Protein 3PL5 (pdb70)

Organism: Streptococcus mutans serotype c (strain ATCC 700610 / UA159) (NCBI:txid210007)

CATH classification: 3.40.50.10440 (+2 more: 2.20.28.50, 3.30.1180.10)

Structure (mmCIF, N/CA/C/O backbone):
data_3PL5
#
_entry.id   3PL5
#
_cell.length_a   42.304
_cell.length_b   42.304
_cell.length_c   151.314
_cell.angle_alpha   90.00
_cell.angle_beta   90.00
_cell.angle_gamma   90.00
#
_symmetry.space_group_name_H-M   'P 41'
#
loop_
_entity.id
_entity.type
_entity.pdbx_description
1 polymer 'Putative uncharacterized protein'
2 non-polymer 'PALMITIC ACID'
3 water water
#
loop_
_atom_site.group_PDB
_atom_site.id
_atom_site.type_symbol
_atom_site.label_atom_id
_atom_site.label_alt_id
_atom_site.label_comp_id
_atom_site.label_asym_id
_atom_site.label_entity_id
_atom_site.label_seq_id
_atom_site.pdbx_PDB_ins_code
_atom_site.Cartn_x
_atom_site.Cartn_y
_atom_site.Cartn_z
_atom_site.occupancy
_atom_site.B_iso_or_equiv
_atom_site.auth_seq_id
_atom_site.auth_comp_id
_atom_site.auth_asym_id
_atom_site.auth_atom_id
_atom_site.pdbx_PDB_model_num
ATOM 1 N N . THR A 1 36 ? 4.151 28.264 14.611 1.00 23.45 2 THR A N 1
ATOM 2 C CA . THR A 1 36 ? 5.505 28.275 14.032 1.00 22.40 2 THR A CA 1
ATOM 3 C C . THR A 1 36 ? 5.477 27.710 12.602 1.00 20.23 2 THR A C 1
ATOM 4 O O . THR A 1 36 ? 5.316 28.452 11.677 1.00 22.50 2 THR A O 1
ATOM 8 N N . PHE A 1 37 ? 5.666 26.417 12.405 1.00 16.41 3 PHE A N 1
ATOM 9 C CA . PHE A 1 37 ? 5.735 25.946 11.015 1.00 12.36 3 PHE A CA 1
ATOM 10 C C . PHE A 1 37 ? 4.468 26.167 10.208 1.00 12.17 3 PHE A C 1
ATOM 11 O O . PHE A 1 37 ? 3.395 26.150 10.769 1.00 10.89 3 PHE A O 1
ATOM 19 N N . LYS A 1 38 ? 4.627 26.386 8.897 1.00 10.50 4 LYS A N 1
ATOM 20 C CA . LYS A 1 38 ? 3.489 26.504 8.012 1.00 9.71 4 LYS A CA 1
ATOM 21 C C . LYS A 1 38 ? 3.069 25.100 7.639 1.00 8.13 4 LYS A C 1
ATOM 22 O O . LYS A 1 38 ? 3.905 24.164 7.632 1.00 6.17 4 LYS A O 1
ATOM 28 N N . ILE A 1 39 ? 1.778 24.925 7.377 1.00 6.26 5 ILE A N 1
ATOM 29 C CA . ILE A 1 39 ? 1.300 23.632 6.796 1.00 4.22 5 ILE A CA 1
ATOM 30 C C . ILE A 1 39 ? 0.761 23.889 5.406 1.00 4.37 5 ILE A C 1
ATOM 31 O O . ILE A 1 39 ? -0.021 24.807 5.185 1.00 4.26 5 ILE A O 1
ATOM 36 N N . LEU A 1 40 ? 1.257 23.104 4.451 1.00 4.29 6 LEU A N 1
ATOM 37 C CA . LEU A 1 40 ? 0.857 23.191 3.029 1.00 2.96 6 LEU A CA 1
ATOM 38 C C . LEU A 1 40 ? 0.266 21.826 2.652 1.00 2.71 6 LEU A C 1
ATOM 39 O O . LEU A 1 40 ? 0.733 20.788 3.119 1.00 2.73 6 LEU A O 1
ATOM 44 N N . THR A 1 41 ? -0.802 21.814 1.874 1.00 2.32 7 THR A N 1
ATOM 45 C CA . THR A 1 41 ? -1.263 20.556 1.295 1.00 2.66 7 THR A CA 1
ATOM 46 C C . THR A 1 41 ? -1.706 20.868 -0.121 1.00 2.17 7 THR A C 1
ATOM 47 O O . THR A 1 41 ? -1.415 21.968 -0.609 1.00 3.04 7 THR A O 1
ATOM 51 N N . ASP A 1 42 ? -2.378 19.921 -0.768 1.00 2.00 8 ASP A N 1
ATOM 52 C CA . ASP A 1 42 ? -2.796 20.096 -2.163 1.00 3.29 8 ASP A CA 1
ATOM 53 C C . ASP A 1 42 ? -4.341 19.906 -2.348 1.00 3.27 8 ASP A C 1
ATOM 54 O O . ASP A 1 42 ? -5.021 19.508 -1.404 1.00 3.14 8 ASP A O 1
ATOM 59 N N . SER A 1 43 ? -4.899 20.272 -3.511 1.00 2.12 9 SER A N 1
ATOM 60 C CA . SER A 1 43 ? -6.345 20.273 -3.639 1.00 3.38 9 SER A CA 1
ATOM 61 C C . SER A 1 43 ? -7.014 18.850 -3.643 1.00 3.74 9 SER A C 1
ATOM 62 O O . SER A 1 43 ? -8.235 18.741 -3.364 1.00 4.65 9 SER A O 1
ATOM 65 N N . THR A 1 44 ? -6.213 17.806 -3.897 1.00 2.41 10 THR A N 1
ATOM 66 C CA . THR A 1 44 ? -6.649 16.415 -3.776 1.00 3.41 10 THR A CA 1
ATOM 67 C C . THR A 1 44 ? -6.907 15.929 -2.306 1.00 3.47 10 THR A C 1
ATOM 68 O O . THR A 1 44 ? -7.458 14.850 -2.099 1.00 5.18 10 THR A O 1
ATOM 72 N N . ALA A 1 45 ? -6.511 16.716 -1.304 1.00 2.90 11 ALA A N 1
ATOM 73 C CA . ALA A 1 45 ? -6.830 16.436 0.105 1.00 2.07 11 ALA A CA 1
ATOM 74 C C . ALA A 1 45 ? -8.332 16.768 0.440 1.00 3.02 11 ALA A C 1
ATOM 75 O O . ALA A 1 45 ? -8.861 16.352 1.497 1.00 2.00 11 ALA A O 1
ATOM 77 N N . ASP A 1 46 ? -9.004 17.491 -0.471 1.00 2.12 12 ASP A N 1
ATOM 78 C CA . ASP A 1 46 ? -10.435 17.727 -0.399 1.00 3.84 12 ASP A CA 1
ATOM 79 C C . ASP A 1 46 ? -10.833 18.324 0.918 1.00 4.52 12 ASP A C 1
ATOM 80 O O . ASP A 1 46 ? -11.876 18.007 1.432 1.00 5.95 12 ASP A O 1
ATOM 85 N N . LEU A 1 47 ? -10.027 19.267 1.416 1.00 5.24 13 LEU A N 1
ATOM 86 C CA . LEU A 1 47 ? -10.374 20.013 2.643 1.00 6.26 13 LEU A CA 1
ATOM 87 C C . LEU A 1 47 ? -11.324 21.178 2.291 1.00 6.79 13 LEU A C 1
ATOM 88 O O . LEU A 1 47 ? -11.116 21.855 1.293 1.00 5.76 13 LEU A O 1
ATOM 93 N N . PRO A 1 48 ? -12.371 21.412 3.111 1.00 8.64 14 PRO A N 1
ATOM 94 C CA . PRO A 1 48 ? -13.273 22.522 2.852 1.00 9.98 14 PRO A CA 1
ATOM 95 C C . PRO A 1 48 ? -12.496 23.820 2.960 1.00 11.22 14 PRO A C 1
ATOM 96 O O . PRO A 1 48 ? -11.615 23.914 3.823 1.00 10.55 14 PRO A O 1
ATOM 100 N N A GLU A 1 49 ? -12.823 24.795 2.115 0.50 11.49 15 GLU A N 1
ATOM 101 N N B GLU A 1 49 ? -12.804 24.809 2.122 0.50 11.34 15 GLU A N 1
ATOM 102 C CA A GLU A 1 49 ? -12.202 26.123 2.162 0.50 12.90 15 GLU A CA 1
ATOM 103 C CA B GLU A 1 49 ? -12.115 26.109 2.197 0.50 12.63 15 GLU A CA 1
ATOM 104 C C A GLU A 1 49 ? -12.297 26.764 3.553 0.50 12.95 15 GLU A C 1
ATOM 105 C C B GLU A 1 49 ? -12.273 26.753 3.587 0.50 12.76 15 GLU A C 1
ATOM 106 O O A GLU A 1 49 ? -11.353 27.407 4.023 0.50 12.89 15 GLU A O 1
ATOM 107 O O B GLU A 1 49 ? -11.341 27.382 4.097 0.50 12.70 15 GLU A O 1
ATOM 118 N N . SER A 1 50 ? -13.445 26.593 4.194 1.00 12.64 16 SER A N 1
ATOM 119 C CA . SER A 1 50 ? -13.667 27.146 5.515 1.00 12.74 16 SER A CA 1
ATOM 120 C C . SER A 1 50 ? -12.701 26.526 6.555 1.00 11.82 16 SER A C 1
ATOM 121 O O . SER A 1 50 ? -12.209 27.228 7.408 1.00 11.34 16 SER A O 1
ATOM 124 N N . TRP A 1 51 ? -12.420 25.219 6.455 1.00 9.46 17 TRP A N 1
ATOM 125 C CA . TRP A 1 51 ? -11.483 24.577 7.346 1.00 7.89 17 TRP A CA 1
ATOM 126 C C . TRP A 1 51 ? -10.050 25.099 7.132 1.00 8.04 17 TRP A C 1
ATOM 127 O O . TRP A 1 51 ? -9.365 25.430 8.098 1.00 7.98 17 TRP A O 1
ATOM 138 N N . THR A 1 52 ? -9.590 25.181 5.879 1.00 8.19 18 THR A N 1
ATOM 139 C CA . THR A 1 52 ? -8.225 25.637 5.588 1.00 9.27 18 THR A CA 1
ATOM 140 C C . THR A 1 52 ? -8.001 27.098 5.973 1.00 11.00 18 THR A C 1
ATOM 141 O O . THR A 1 52 ? -6.911 27.465 6.418 1.00 11.45 18 THR A O 1
ATOM 145 N N . GLN A 1 53 ? -9.022 27.930 5.754 1.00 12.20 19 GLN A N 1
ATOM 146 C CA . GLN A 1 53 ? -8.988 29.339 6.121 1.00 13.60 19 GLN A CA 1
ATOM 147 C C . GLN A 1 53 ? -8.820 29.480 7.654 1.00 13.71 19 GLN A C 1
ATOM 148 O O . GLN A 1 53 ? -7.837 30.067 8.123 1.00 14.94 19 GLN A O 1
ATOM 154 N N . GLU A 1 54 ? -9.760 28.917 8.406 1.00 12.85 20 GLU A N 1
ATOM 155 C CA . GLU A 1 54 ? -9.737 28.904 9.879 1.00 12.30 20 GLU A CA 1
ATOM 156 C C . GLU A 1 54 ? -8.539 28.202 10.530 1.00 11.69 20 GLU A C 1
ATOM 157 O O . GLU A 1 54 ? -8.250 28.432 11.691 1.00 10.24 20 GLU A O 1
ATOM 163 N N . ASN A 1 55 ? -7.912 27.269 9.807 1.00 10.46 21 ASN A N 1
ATOM 164 C CA . ASN A 1 55 ? -6.819 26.483 10.370 1.00 8.47 21 ASN A CA 1
ATOM 165 C C . ASN A 1 55 ? -5.416 26.792 9.867 1.00 7.69 21 ASN A C 1
ATOM 166 O O . ASN A 1 55 ? -4.435 26.133 10.251 1.00 7.63 21 ASN A O 1
ATOM 171 N N . ASP A 1 56 ? -5.320 27.853 9.083 1.00 7.06 22 ASP A N 1
ATOM 172 C CA . ASP A 1 56 ? -4.044 28.371 8.584 1.00 7.65 22 ASP A CA 1
ATOM 173 C C . ASP A 1 56 ? -3.257 27.225 7.866 1.00 6.89 22 ASP A C 1
ATOM 174 O O . ASP A 1 56 ? -2.124 26.892 8.200 1.00 6.04 22 ASP A O 1
ATOM 179 N N . VAL A 1 57 ? -3.966 26.585 6.927 1.00 6.32 23 VAL A N 1
ATOM 180 C CA . VAL A 1 57 ? -3.392 25.586 6.053 1.00 5.78 23 VAL A CA 1
ATOM 181 C C . VAL A 1 57 ? -3.531 26.098 4.639 1.00 4.89 23 VAL A C 1
ATOM 182 O O . VAL A 1 57 ? -4.595 26.553 4.255 1.00 5.42 23 VAL A O 1
ATOM 186 N N . GLN A 1 58 ? -2.436 26.089 3.886 1.00 4.85 24 GLN A N 1
ATOM 187 C CA . GLN A 1 58 ? -2.485 26.541 2.490 1.00 4.28 24 GLN A CA 1
ATOM 188 C C . GLN A 1 58 ? -2.594 25.376 1.530 1.00 3.67 24 GLN A C 1
ATOM 189 O O . GLN A 1 58 ? -2.202 24.288 1.857 1.00 4.96 24 GLN A O 1
ATOM 195 N N . VAL A 1 59 ? -3.124 25.617 0.333 1.00 3.62 25 VAL A N 1
ATOM 196 C CA . VAL A 1 59 ? -3.466 24.534 -0.559 1.00 3.78 25 VAL A CA 1
ATOM 197 C C . VAL A 1 59 ? -3.054 24.938 -1.968 1.00 4.55 25 VAL A C 1
ATOM 198 O O . VAL A 1 59 ? -3.481 25.994 -2.462 1.00 6.20 25 VAL A O 1
ATOM 202 N N . LEU A 1 60 ? -2.208 24.127 -2.586 1.00 3.73 26 LEU A N 1
ATOM 203 C CA . LEU A 1 60 ? -1.898 24.333 -4.005 1.00 4.17 26 LEU A CA 1
ATOM 204 C C . LEU A 1 60 ? -2.800 23.441 -4.852 1.00 4.53 26 LEU A C 1
ATOM 205 O O . LEU A 1 60 ? -2.970 22.266 -4.542 1.00 4.40 26 LEU A O 1
ATOM 210 N N . GLY A 1 61 ? -3.364 24.040 -5.901 1.00 3.68 27 GLY A N 1
ATOM 211 C CA . GLY A 1 61 ? -4.303 23.442 -6.771 1.00 4.14 27 GLY A CA 1
ATOM 212 C C . GLY A 1 61 ? -3.665 22.596 -7.887 1.00 4.24 27 GLY A C 1
ATOM 213 O O . GLY A 1 61 ? -2.785 23.053 -8.633 1.00 3.77 27 GLY A O 1
ATOM 214 N N . LEU A 1 62 ? -4.144 21.371 -7.989 1.00 2.53 28 LEU A N 1
ATOM 215 C CA . LEU A 1 62 ? -4.066 20.637 -9.231 1.00 3.40 28 LEU A CA 1
ATOM 216 C C . LEU A 1 62 ? -5.030 21.233 -10.289 1.00 3.75 28 LEU A C 1
ATOM 217 O O . LEU A 1 62 ? -5.817 22.109 -9.994 1.00 5.88 28 LEU A O 1
ATOM 222 N N . THR A 1 63 ? -4.941 20.827 -11.544 1.00 4.60 29 THR A N 1
ATOM 223 C CA . THR A 1 63 ? -5.941 21.312 -12.522 1.00 4.32 29 THR A CA 1
ATOM 224 C C . THR A 1 63 ? -6.753 20.138 -13.119 1.00 4.66 29 THR A C 1
ATOM 225 O O . THR A 1 63 ? -6.365 18.951 -13.015 1.00 2.00 29 THR A O 1
ATOM 229 N N . VAL A 1 64 ? -7.933 20.491 -13.635 1.00 4.81 30 VAL A N 1
ATOM 230 C CA . VAL A 1 64 ? -8.709 19.605 -14.441 1.00 6.27 30 VAL A CA 1
ATOM 231 C C . VAL A 1 64 ? -8.725 20.162 -15.879 1.00 7.73 30 VAL A C 1
ATOM 232 O O . VAL A 1 64 ? -9.009 21.370 -16.083 1.00 8.78 30 VAL A O 1
ATOM 236 N N . GLN A 1 65 ? -8.400 19.316 -16.862 1.00 8.85 31 GLN A N 1
ATOM 237 C CA . GLN A 1 65 ? -8.701 19.636 -18.304 1.00 10.64 31 GLN A CA 1
ATOM 238 C C . GLN A 1 65 ? -10.088 19.066 -18.674 1.00 12.27 31 GLN A C 1
ATOM 239 O O . GLN A 1 65 ? -10.341 17.842 -18.606 1.00 12.23 31 GLN A O 1
ATOM 245 N N . LEU A 1 66 ? -11.011 19.954 -19.012 1.00 15.40 32 LEU A N 1
ATOM 246 C CA . LEU A 1 66 ? -12.425 19.556 -19.246 1.00 16.48 32 LEU A CA 1
ATOM 247 C C . LEU A 1 66 ? -12.869 20.204 -20.557 1.00 18.65 32 LEU A C 1
ATOM 248 O O . LEU A 1 66 ? -13.050 21.442 -20.625 1.00 18.25 32 LEU A O 1
ATOM 253 N N . ASP A 1 67 ? -12.998 19.380 -21.602 1.00 20.09 33 ASP A N 1
ATOM 254 C CA . ASP A 1 67 ? -13.465 19.850 -22.918 1.00 22.06 33 ASP A CA 1
ATOM 255 C C . ASP A 1 67 ? -12.672 21.051 -23.364 1.00 21.80 33 ASP A C 1
ATOM 256 O O . ASP A 1 67 ? -13.265 22.085 -23.610 1.00 21.76 33 ASP A O 1
ATOM 261 N N . GLY A 1 68 ? -11.346 20.917 -23.447 1.00 22.37 34 GLY A N 1
ATOM 262 C CA . GLY A 1 68 ? -10.474 21.963 -24.006 1.00 21.56 34 GLY A CA 1
ATOM 263 C C . GLY A 1 68 ? -10.022 23.087 -23.079 1.00 20.66 34 GLY A C 1
ATOM 264 O O . GLY A 1 68 ? -9.149 23.877 -23.438 1.00 21.14 34 GLY A O 1
ATOM 265 N N . ILE A 1 69 ? -10.619 23.192 -21.892 1.00 20.02 35 ILE A N 1
ATOM 266 C CA . ILE A 1 69 ? -10.231 24.266 -20.958 1.00 17.43 35 ILE A CA 1
ATOM 267 C C . ILE A 1 69 ? -9.581 23.675 -19.705 1.00 16.45 35 ILE A C 1
ATOM 268 O O . ILE A 1 69 ? -10.028 22.638 -19.209 1.00 15.46 35 ILE A O 1
ATOM 273 N N . THR A 1 70 ? -8.540 24.364 -19.217 1.00 15.56 36 THR A N 1
ATOM 274 C CA . THR A 1 70 ? -7.889 24.102 -17.919 1.00 14.82 36 THR A CA 1
ATOM 275 C C . THR A 1 70 ? -8.569 24.895 -16.763 1.00 14.29 36 THR A C 1
ATOM 276 O O . THR A 1 70 ? -8.539 26.131 -16.712 1.00 14.33 36 THR A O 1
ATOM 280 N N . TYR A 1 71 ? -9.191 24.162 -15.849 1.00 12.89 37 TYR A N 1
ATOM 281 C CA . TYR A 1 71 ? -9.827 24.753 -14.684 1.00 12.20 37 TYR A CA 1
ATOM 282 C C . TYR A 1 71 ? -8.903 24.736 -13.452 1.00 11.07 37 TYR A C 1
ATOM 283 O O . TYR A 1 71 ? -8.146 23.804 -13.227 1.00 10.19 37 TYR A O 1
ATOM 292 N N . GLU A 1 72 ? -9.004 25.777 -12.650 1.00 9.72 38 GLU A N 1
ATOM 293 C CA . GLU A 1 72 ? -8.427 25.740 -11.318 1.00 8.57 38 GLU A CA 1
ATOM 294 C C . GLU A 1 72 ? -9.293 24.854 -10.418 1.00 6.10 38 GLU A C 1
ATOM 295 O O . GLU A 1 72 ? -10.469 24.626 -10.666 1.00 4.62 38 GLU A O 1
ATOM 301 N N . THR A 1 73 ? -8.659 24.336 -9.381 1.00 6.29 39 THR A N 1
ATOM 302 C CA . THR A 1 73 ? -9.345 23.557 -8.337 1.00 4.37 39 THR A CA 1
ATOM 303 C C . THR A 1 73 ? -9.253 24.194 -6.978 1.00 4.35 39 THR A C 1
ATOM 304 O O . THR A 1 73 ? -9.677 23.583 -6.000 1.00 2.96 39 THR A O 1
ATOM 308 N N . VAL A 1 74 ? -8.690 25.413 -6.905 1.00 5.66 40 VAL A N 1
ATOM 309 C CA . VAL A 1 74 ? -8.692 26.246 -5.691 1.00 7.06 40 VAL A CA 1
ATOM 310 C C . VAL A 1 74 ? -9.028 27.690 -6.136 1.00 8.91 40 VAL A C 1
ATOM 311 O O . VAL A 1 74 ? -8.935 28.010 -7.346 1.00 7.77 40 VAL A O 1
ATOM 315 N N . GLY A 1 75 ? -9.478 28.524 -5.190 1.00 8.34 41 GLY A N 1
ATOM 316 C CA . GLY A 1 75 ? -9.771 29.915 -5.492 1.00 9.08 41 GLY A CA 1
ATOM 317 C C . GLY A 1 75 ? -11.246 30.172 -5.796 1.00 10.60 41 GLY A C 1
ATOM 318 O O . GLY A 1 75 ? -12.046 29.258 -5.845 1.00 9.87 41 GLY A O 1
ATOM 319 N N . PRO A 1 76 ? -11.598 31.441 -6.058 1.00 11.37 42 PRO A N 1
ATOM 320 C CA . PRO A 1 76 ? -12.956 31.833 -6.367 1.00 11.76 42 PRO A CA 1
ATOM 321 C C . PRO A 1 76 ? -13.464 31.288 -7.721 1.00 11.86 42 PRO A C 1
ATOM 322 O O . PRO A 1 76 ? -14.664 31.224 -7.935 1.00 12.29 42 PRO A O 1
ATOM 326 N N . ASP A 1 77 ? -12.559 30.860 -8.598 1.00 11.77 43 ASP A N 1
ATOM 327 C CA . ASP A 1 77 ? -12.958 30.340 -9.891 1.00 11.58 43 ASP A CA 1
ATOM 328 C C . ASP A 1 77 ? -12.776 28.823 -10.005 1.00 10.96 43 ASP A C 1
ATOM 329 O O . ASP A 1 77 ? -12.782 28.277 -11.128 1.00 10.16 43 ASP A O 1
ATOM 334 N N . ARG A 1 78 ? -12.593 28.159 -8.863 1.00 10.05 44 ARG A N 1
ATOM 335 C CA . ARG A 1 78 ? -12.333 26.730 -8.869 1.00 10.02 44 ARG A CA 1
ATOM 336 C C . ARG A 1 78 ? -13.498 25.975 -9.505 1.00 9.71 44 ARG A C 1
ATOM 337 O O . ARG A 1 78 ? -14.643 26.265 -9.213 1.00 9.07 44 ARG A O 1
ATOM 345 N N . LEU A 1 79 ? -13.199 24.996 -10.339 1.00 8.99 45 LEU A N 1
ATOM 346 C CA . LEU A 1 79 ? -14.217 24.035 -10.797 1.00 8.22 45 LEU A CA 1
ATOM 347 C C . LEU A 1 79 ? -14.780 23.213 -9.618 1.00 8.04 45 LEU A C 1
ATOM 348 O O . LEU A 1 79 ? -14.055 22.859 -8.741 1.00 8.78 45 LEU A O 1
ATOM 353 N N . THR A 1 80 ? -16.077 22.929 -9.621 1.00 9.10 46 THR A N 1
ATOM 354 C CA . THR A 1 80 ? -16.672 22.107 -8.543 1.00 8.23 46 THR A CA 1
ATOM 355 C C . THR A 1 80 ? -16.994 20.701 -9.032 1.00 8.53 46 THR A C 1
ATOM 356 O O . THR A 1 80 ? -17.191 20.461 -10.235 1.00 9.20 46 THR A O 1
ATOM 360 N N . SER A 1 81 ? -17.100 19.786 -8.089 1.00 6.89 47 SER A N 1
ATOM 361 C CA . SER A 1 81 ? -17.426 18.437 -8.382 1.00 7.90 47 SER A CA 1
ATOM 362 C C . SER A 1 81 ? -18.819 18.332 -8.977 1.00 7.03 47 SER A C 1
ATOM 363 O O . SER A 1 81 ? -19.061 17.506 -9.828 1.00 6.22 47 SER A O 1
ATOM 366 N N . ARG A 1 82 ? -19.729 19.164 -8.510 1.00 7.56 48 ARG A N 1
ATOM 367 C CA . ARG A 1 82 ? -21.132 19.151 -9.000 1.00 8.27 48 ARG A CA 1
ATOM 368 C C . ARG A 1 82 ? -21.144 19.453 -10.513 1.00 8.28 48 ARG A C 1
ATOM 369 O O . ARG A 1 82 ? -21.773 18.772 -11.283 1.00 7.98 48 ARG A O 1
ATOM 377 N N . VAL A 1 83 ? -20.392 20.452 -10.933 1.00 8.49 49 VAL A N 1
ATOM 378 C CA . VAL A 1 83 ? -20.240 20.811 -12.315 1.00 7.89 49 VAL A CA 1
ATOM 379 C C . VAL A 1 83 ? -19.480 19.738 -13.148 1.00 8.53 49 VAL A C 1
ATOM 380 O O . VAL A 1 83 ? -19.879 19.378 -14.217 1.00 9.94 49 VAL A O 1
ATOM 384 N N . LEU A 1 84 ? -18.403 19.229 -12.599 1.00 9.20 50 LEU A N 1
ATOM 385 C CA . LEU A 1 84 ? -17.655 18.132 -13.146 1.00 8.53 50 LEU A CA 1
ATOM 386 C C . LEU A 1 84 ? -18.523 16.909 -13.420 1.00 10.21 50 LEU A C 1
ATOM 387 O O . LEU A 1 84 ? -18.487 16.375 -14.519 1.00 8.23 50 LEU A O 1
ATOM 392 N N . LEU A 1 85 ? -19.276 16.483 -12.417 1.00 10.44 51 LEU A N 1
ATOM 393 C CA . LEU A 1 85 ? -20.008 15.228 -12.519 1.00 11.58 51 LEU A CA 1
ATOM 394 C C . LEU A 1 85 ? -21.157 15.391 -13.526 1.00 12.98 51 LEU A C 1
ATOM 395 O O . LEU A 1 85 ? -21.363 14.569 -14.347 1.00 12.77 51 LEU A O 1
ATOM 400 N N . GLU A 1 86 ? -21.847 16.508 -13.461 1.00 14.14 52 GLU A N 1
ATOM 401 C CA . GLU A 1 86 ? -22.784 16.939 -14.484 1.00 16.46 52 GLU A CA 1
ATOM 402 C C . GLU A 1 86 ? -22.212 16.782 -15.898 1.00 15.86 52 GLU A C 1
ATOM 403 O O . GLU A 1 86 ? -22.805 16.134 -16.723 1.00 15.68 52 GLU A O 1
ATOM 409 N N . LYS A 1 87 ? -21.032 17.343 -16.149 1.00 14.99 53 LYS A N 1
ATOM 410 C CA . LYS A 1 87 ? -20.439 17.236 -17.470 1.00 13.84 53 LYS A CA 1
ATOM 411 C C . LYS A 1 87 ? -20.107 15.791 -17.813 1.00 14.00 53 LYS A C 1
ATOM 412 O O . LYS A 1 87 ? -20.333 15.383 -18.961 1.00 14.13 53 LYS A O 1
ATOM 418 N N . ILE A 1 88 ? -19.602 15.016 -16.842 1.00 12.45 54 ILE A N 1
ATOM 419 C CA . ILE A 1 88 ? -19.270 13.613 -17.056 1.00 12.05 54 ILE A CA 1
ATOM 420 C C . ILE A 1 88 ? -20.488 12.757 -17.395 1.00 13.64 54 ILE A C 1
ATOM 421 O O . ILE A 1 88 ? -20.368 11.754 -18.132 1.00 13.15 54 ILE A O 1
ATOM 426 N N . ALA A 1 89 ? -21.652 13.117 -16.824 1.00 14.18 55 ALA A N 1
ATOM 427 C CA . ALA A 1 89 ? -22.909 12.391 -17.108 1.00 15.28 55 ALA A CA 1
ATOM 428 C C . ALA A 1 89 ? -23.405 12.595 -18.552 1.00 16.52 55 ALA A C 1
ATOM 429 O O . ALA A 1 89 ? -24.030 11.684 -19.120 1.00 17.10 55 ALA A O 1
ATOM 431 N N . ALA A 1 90 ? -23.108 13.771 -19.122 1.00 17.15 56 ALA A N 1
ATOM 432 C CA . ALA A 1 90 ? -23.411 14.111 -20.512 1.00 18.27 56 ALA A CA 1
ATOM 433 C C . ALA A 1 90 ? -22.339 13.569 -21.460 1.00 18.63 56 ALA A C 1
ATOM 434 O O . ALA A 1 90 ? -22.391 13.818 -22.675 1.00 19.10 56 ALA A O 1
ATOM 436 N N . GLY A 1 91 ? -21.354 12.857 -20.902 1.00 17.98 57 GLY A N 1
ATOM 437 C CA . GLY A 1 91 ? -20.357 12.154 -21.704 1.00 15.87 57 GLY A CA 1
ATOM 438 C C . GLY A 1 91 ? -18.989 12.810 -21.825 1.00 15.35 57 GLY A C 1
ATOM 439 O O . GLY A 1 91 ? -18.183 12.385 -22.665 1.00 14.48 57 GLY A O 1
ATOM 440 N N . SER A 1 92 ? -18.730 13.825 -21.007 1.00 13.31 58 SER A N 1
ATOM 441 C CA . SER A 1 92 ? -17.457 14.535 -21.046 1.00 11.99 58 SER A CA 1
ATOM 442 C C . SER A 1 92 ? -16.365 13.766 -20.309 1.00 9.51 58 SER A C 1
ATOM 443 O O . SER A 1 92 ? -16.516 13.426 -19.136 1.00 9.46 58 SER A O 1
ATOM 446 N N . LYS A 1 93 ? -15.266 13.497 -21.006 1.00 9.86 59 LYS A N 1
ATOM 447 C CA . LYS A 1 93 ? -14.140 12.782 -20.417 1.00 9.45 59 LYS A CA 1
ATOM 448 C C . LYS A 1 93 ? -13.062 13.755 -19.954 1.00 10.08 59 LYS A C 1
ATOM 449 O O . LYS A 1 93 ? -12.184 14.138 -20.728 1.00 9.51 59 LYS A O 1
ATOM 455 N N . PRO A 1 94 ? -13.136 14.154 -18.689 1.00 9.95 60 PRO A N 1
ATOM 456 C CA . PRO A 1 94 ? -12.174 15.105 -18.123 1.00 9.40 60 PRO A CA 1
ATOM 457 C C . PRO A 1 94 ? -10.911 14.415 -17.616 1.00 8.59 60 PRO A C 1
ATOM 458 O O . PRO A 1 94 ? -10.980 13.300 -17.101 1.00 9.51 60 PRO A O 1
ATOM 462 N N . THR A 1 95 ? -9.771 15.082 -17.765 1.00 8.83 61 THR A N 1
ATOM 463 C CA . THR A 1 95 ? -8.503 14.544 -17.310 1.00 8.52 61 THR A CA 1
ATOM 464 C C . THR A 1 95 ? -7.887 15.534 -16.300 1.00 7.04 61 THR A C 1
ATOM 465 O O . THR A 1 95 ? -8.352 16.666 -16.191 1.00 7.05 61 THR A O 1
ATOM 469 N N . THR A 1 96 ? -6.880 15.090 -15.554 1.00 5.53 62 THR A N 1
ATOM 470 C CA . THR A 1 96 ? -6.299 15.913 -14.498 1.00 5.62 62 THR A CA 1
ATOM 471 C C . THR A 1 96 ? -4.814 16.144 -14.738 1.00 5.16 62 THR A C 1
ATOM 472 O O . THR A 1 96 ? -4.164 15.369 -15.468 1.00 4.28 62 THR A O 1
ATOM 476 N N . SER A 1 97 ? -4.278 17.197 -14.104 1.00 4.75 63 SER A N 1
ATOM 477 C CA . SER A 1 97 ? -2.851 17.520 -14.133 1.00 4.57 63 SER A CA 1
ATOM 478 C C . SER A 1 97 ? -2.289 17.768 -12.728 1.00 3.81 63 SER A C 1
ATOM 479 O O . SER A 1 97 ? -2.943 18.322 -11.888 1.00 2.00 63 SER A O 1
ATOM 482 N N . GLN A 1 98 ? -1.052 17.335 -12.497 1.00 4.95 64 GLN A N 1
ATOM 483 C CA . GLN A 1 98 ? -0.372 17.569 -11.231 1.00 4.66 64 GLN A CA 1
ATOM 484 C C . GLN A 1 98 ? -0.155 19.076 -10.946 1.00 4.78 64 GLN A C 1
ATOM 485 O O . GLN A 1 98 ? -0.285 19.927 -11.829 1.00 5.71 64 GLN A O 1
ATOM 491 N N . VAL A 1 99 ? 0.139 19.378 -9.697 1.00 5.34 65 VAL A N 1
ATOM 492 C CA . VAL A 1 99 ? 0.732 20.652 -9.397 1.00 6.61 65 VAL A CA 1
ATOM 493 C C . VAL A 1 99 ? 2.107 20.825 -10.097 1.00 8.74 65 VAL A C 1
ATOM 494 O O . VAL A 1 99 ? 2.925 19.945 -10.064 1.00 9.45 65 VAL A O 1
ATOM 498 N N . ASN A 1 100 ? 2.388 21.996 -10.659 1.00 10.47 66 ASN A N 1
ATOM 499 C CA . ASN A 1 100 ? 3.697 22.221 -11.293 1.00 13.38 66 ASN A CA 1
ATOM 500 C C . ASN A 1 100 ? 4.830 22.615 -10.325 1.00 12.76 66 ASN A C 1
ATOM 501 O O . ASN A 1 100 ? 4.587 23.292 -9.326 1.00 13.14 66 ASN A O 1
ATOM 506 N N . VAL A 1 101 ? 6.064 22.197 -10.628 1.00 12.45 67 VAL A N 1
ATOM 507 C CA . VAL A 1 101 ? 7.227 22.582 -9.825 1.00 13.06 67 VAL A CA 1
ATOM 508 C C . VAL A 1 101 ? 7.243 24.095 -9.419 1.00 11.81 67 VAL A C 1
ATOM 509 O O . VAL A 1 101 ? 7.541 24.441 -8.338 1.00 11.11 67 VAL A O 1
ATOM 513 N N . GLY A 1 102 ? 6.867 24.925 -10.353 1.00 11.89 68 GLY A N 1
ATOM 514 C CA . GLY A 1 102 ? 6.803 26.397 -10.136 1.00 11.81 68 GLY A CA 1
ATOM 515 C C . GLY A 1 102 ? 5.929 26.876 -8.975 1.00 10.59 68 GLY A C 1
ATOM 516 O O . GLY A 1 102 ? 6.278 27.833 -8.277 1.00 9.58 68 GLY A O 1
ATOM 517 N N . GLN A 1 103 ? 4.772 26.233 -8.795 1.00 10.95 69 GLN A N 1
ATOM 518 C CA . GLN A 1 103 ? 3.877 26.510 -7.687 1.00 9.19 69 GLN A CA 1
ATOM 519 C C . GLN A 1 103 ? 4.537 26.222 -6.330 1.00 9.03 69 GLN A C 1
ATOM 520 O O . GLN A 1 103 ? 4.402 26.991 -5.391 1.00 8.00 69 GLN A O 1
ATOM 526 N N . PHE A 1 104 ? 5.206 25.080 -6.205 1.00 8.32 70 PHE A N 1
ATOM 527 C CA . PHE A 1 104 ? 5.888 24.751 -4.947 1.00 7.95 70 PHE A CA 1
ATOM 528 C C . PHE A 1 104 ? 7.088 25.686 -4.741 1.00 8.94 70 PHE A C 1
ATOM 529 O O . PHE A 1 104 ? 7.374 26.111 -3.631 1.00 7.48 70 PHE A O 1
ATOM 537 N N . GLU A 1 105 ? 7.771 26.008 -5.841 1.00 9.53 71 GLU A N 1
ATOM 538 C CA . GLU A 1 105 ? 8.883 26.947 -5.814 1.00 11.50 71 GLU A CA 1
ATOM 539 C C . GLU A 1 105 ? 8.522 28.257 -5.176 1.00 11.52 71 GLU A C 1
ATOM 540 O O . GLU A 1 105 ? 9.092 28.620 -4.138 1.00 12.69 71 GLU A O 1
ATOM 546 N N . SER A 1 106 ? 7.579 28.968 -5.780 1.00 12.13 72 SER A N 1
ATOM 547 C CA . SER A 1 106 ? 7.016 30.198 -5.205 1.00 13.48 72 SER A CA 1
ATOM 548 C C . SER A 1 106 ? 6.646 30.085 -3.724 1.00 12.08 72 SER A C 1
ATOM 549 O O . SER A 1 106 ? 7.089 30.894 -2.899 1.00 11.06 72 SER A O 1
ATOM 552 N N . TYR A 1 107 ? 5.799 29.114 -3.388 1.00 11.63 73 TYR A N 1
ATOM 553 C CA . TYR A 1 107 ? 5.396 28.949 -1.966 1.00 9.64 73 TYR A CA 1
ATOM 554 C C . TYR A 1 107 ? 6.596 28.680 -1.055 1.00 9.78 73 TYR A C 1
ATOM 555 O O . TYR A 1 107 ? 6.778 29.363 -0.035 1.00 9.03 73 TYR A O 1
ATOM 564 N N . PHE A 1 108 ? 7.384 27.657 -1.391 1.00 9.04 74 PHE A N 1
ATOM 565 C CA . PHE A 1 108 ? 8.608 27.355 -0.642 1.00 9.51 74 PHE A CA 1
ATOM 566 C C . PHE A 1 108 ? 9.509 28.577 -0.551 1.00 10.12 74 PHE A C 1
ATOM 567 O O . PHE A 1 108 ? 10.043 28.880 0.514 1.00 11.10 74 PHE A O 1
ATOM 575 N N . ARG A 1 109 ? 9.713 29.277 -1.650 1.00 11.13 75 ARG A N 1
ATOM 576 C CA . ARG A 1 109 ? 10.685 30.380 -1.603 1.00 13.32 75 ARG A CA 1
ATOM 577 C C . ARG A 1 109 ? 10.213 31.550 -0.726 1.00 13.62 75 ARG A C 1
ATOM 578 O O . ARG A 1 109 ? 10.985 32.089 0.066 1.00 14.03 75 ARG A O 1
ATOM 586 N N . GLN A 1 110 ? 8.954 31.946 -0.905 1.00 14.79 76 GLN A N 1
ATOM 587 C CA . GLN A 1 110 ? 8.279 32.900 -0.022 1.00 15.38 76 GLN A CA 1
ATOM 588 C C . GLN A 1 110 ? 8.428 32.543 1.460 1.00 15.28 76 GLN A C 1
ATOM 589 O O . GLN A 1 110 ? 8.770 33.400 2.266 1.00 16.34 76 GLN A O 1
ATOM 595 N N . SER A 1 111 ? 8.194 31.292 1.834 1.00 15.69 77 SER A N 1
ATOM 596 C CA . SER A 1 111 ? 8.410 30.839 3.218 1.00 16.73 77 SER A CA 1
ATOM 597 C C . SER A 1 111 ? 9.859 30.912 3.700 1.00 17.71 77 SER A C 1
ATOM 598 O O . SER A 1 111 ? 10.119 31.320 4.836 1.00 18.47 77 SER A O 1
ATOM 601 N N . ALA A 1 112 ? 10.809 30.464 2.888 1.00 17.89 78 ALA A N 1
ATOM 602 C CA . ALA A 1 112 ? 12.190 30.521 3.335 1.00 18.78 78 ALA A CA 1
ATOM 603 C C . ALA A 1 112 ? 12.619 31.997 3.537 1.00 19.67 78 ALA A C 1
ATOM 604 O O . ALA A 1 112 ? 13.237 32.337 4.547 1.00 20.05 78 ALA A O 1
ATOM 606 N N . GLU A 1 113 ? 12.245 32.845 2.582 1.00 20.01 79 GLU A N 1
ATOM 607 C CA . GLU A 1 113 ? 12.518 34.276 2.593 1.00 21.82 79 GLU A CA 1
ATOM 608 C C . GLU A 1 113 ? 12.005 34.893 3.900 1.00 21.87 79 GLU A C 1
ATOM 609 O O . GLU A 1 113 ? 12.533 35.877 4.413 1.00 22.42 79 GLU A O 1
ATOM 615 N N . ASN A 1 114 ? 10.974 34.292 4.456 1.00 22.29 80 ASN A N 1
ATOM 616 C CA . ASN A 1 114 ? 10.325 34.888 5.582 1.00 22.12 80 ASN A CA 1
ATOM 617 C C . ASN A 1 114 ? 10.769 34.258 6.884 1.00 21.41 80 ASN A C 1
ATOM 618 O O . ASN A 1 114 ? 10.297 34.662 7.954 1.00 21.97 80 ASN A O 1
ATOM 623 N N . GLY A 1 115 ? 11.706 33.306 6.805 1.00 20.11 81 GLY A N 1
ATOM 624 C CA . GLY A 1 115 ? 12.223 32.610 7.988 1.00 19.19 81 GLY A CA 1
ATOM 625 C C . GLY A 1 1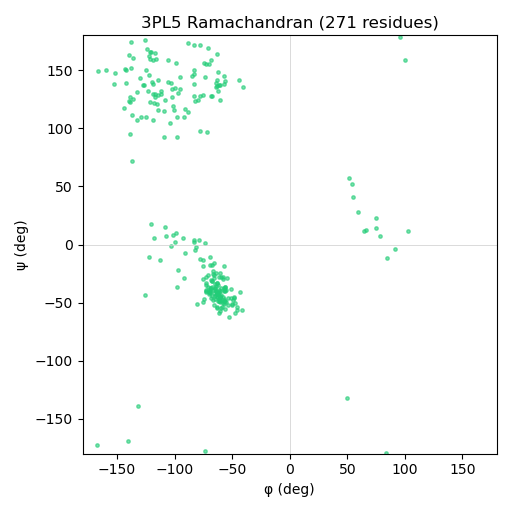15 ? 11.263 31.583 8.562 1.00 18.77 81 GLY A C 1
ATOM 626 O O . GLY A 1 115 ? 11.354 31.175 9.737 1.00 19.06 81 GLY A O 1
ATOM 627 N N . GLN A 1 116 ? 10.347 31.110 7.717 1.00 18.03 82 GLN A N 1
ATOM 628 C CA . GLN A 1 116 ? 9.332 30.162 8.172 1.00 15.91 82 GLN A CA 1
ATOM 629 C C . GLN A 1 116 ? 9.623 28.712 7.767 1.00 14.19 82 GLN A C 1
ATOM 630 O O . GLN A 1 116 ? 9.952 28.466 6.610 1.00 12.34 82 GLN A O 1
ATOM 636 N N . GLU A 1 117 ? 9.483 27.767 8.716 1.00 13.15 83 GLU A N 1
ATOM 637 C CA . GLU A 1 117 ? 9.508 26.310 8.433 1.00 12.44 83 GLU A CA 1
ATOM 638 C C . GLU A 1 117 ? 8.211 25.863 7.730 1.00 11.84 83 GLU A C 1
ATOM 639 O O . GLU A 1 117 ? 7.181 26.558 7.865 1.00 10.12 83 GLU A O 1
ATOM 645 N N . VAL A 1 118 ? 8.268 24.756 6.969 1.00 10.92 84 VAL A N 1
ATOM 646 C CA . VAL A 1 118 ? 7.131 24.297 6.115 1.00 9.72 84 VAL A CA 1
ATOM 647 C C . VAL A 1 118 ? 7.007 22.792 6.237 1.00 9.40 84 VAL A C 1
ATOM 648 O O . VAL A 1 118 ? 7.993 22.063 6.096 1.00 9.76 84 VAL A O 1
ATOM 652 N N . LEU A 1 119 ? 5.805 22.336 6.572 1.00 7.89 85 LEU A N 1
ATOM 653 C CA . LEU A 1 119 ? 5.436 20.952 6.387 1.00 6.14 85 LEU A CA 1
ATOM 654 C C . LEU A 1 119 ? 4.420 20.838 5.208 1.00 6.42 85 LEU A C 1
ATOM 655 O O . LEU A 1 119 ? 3.325 21.475 5.206 1.00 4.29 85 LEU A O 1
ATOM 660 N N . TYR A 1 120 ? 4.787 20.008 4.238 1.00 6.16 86 TYR A N 1
ATOM 661 C CA . TYR A 1 120 ? 3.900 19.721 3.110 1.00 4.47 86 TYR A CA 1
ATOM 662 C C . TYR A 1 120 ? 3.362 18.260 3.231 1.00 5.02 86 TYR A C 1
ATOM 663 O O . TYR A 1 120 ? 4.108 17.252 3.190 1.00 5.94 86 TYR A O 1
ATOM 672 N N . ILE A 1 121 ? 2.049 18.171 3.423 1.00 3.43 87 ILE A N 1
ATOM 673 C CA . ILE A 1 121 ? 1.333 16.910 3.485 1.00 2.92 87 ILE A CA 1
ATOM 674 C C .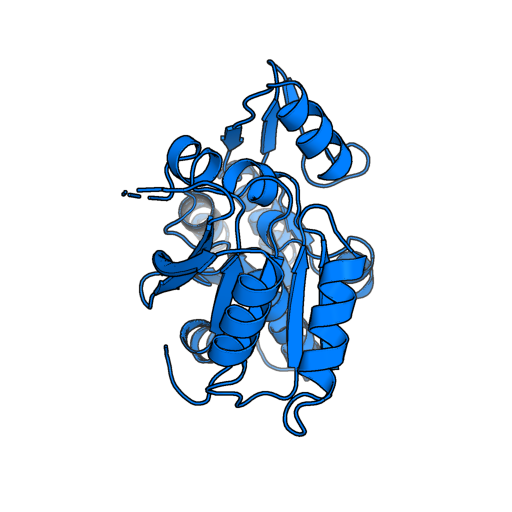 ILE A 1 121 ? 0.904 16.694 2.014 1.00 4.18 87 ILE A C 1
ATOM 675 O O . ILE A 1 121 ? 0.023 17.443 1.490 1.00 4.19 87 ILE A O 1
ATOM 680 N N . ALA A 1 122 ? 1.533 15.712 1.376 1.00 2.49 88 ALA A N 1
ATOM 681 C CA . ALA A 1 122 ? 1.491 15.533 -0.075 1.00 3.59 88 ALA A CA 1
ATOM 682 C C . ALA A 1 122 ? 0.597 14.374 -0.502 1.00 2.92 88 ALA A C 1
ATOM 683 O O . ALA A 1 122 ? 0.530 13.372 0.179 1.00 4.54 88 ALA A O 1
ATOM 685 N N . PHE A 1 123 ? -0.141 14.585 -1.573 1.00 3.18 89 PHE A N 1
ATOM 686 C CA . PHE A 1 123 ? -0.956 13.550 -2.263 1.00 2.74 89 PHE A CA 1
ATOM 687 C C . PHE A 1 123 ? 0.019 12.414 -2.650 1.00 3.15 89 PHE A C 1
ATOM 688 O O . PHE A 1 123 ? 1.160 12.685 -3.087 1.00 2.00 89 PHE A O 1
ATOM 696 N N . SER A 1 124 ? -0.427 11.177 -2.456 1.00 2.63 90 SER A N 1
ATOM 697 C CA . SER A 1 124 ? 0.401 9.999 -2.680 1.00 4.10 90 SER A CA 1
ATOM 698 C C . SER A 1 124 ? 1.261 10.125 -3.929 1.00 4.34 90 SER A C 1
ATOM 699 O O . SER A 1 124 ? 0.787 10.550 -4.983 1.00 4.08 90 SER A O 1
ATOM 702 N N . SER A 1 125 ? 2.528 9.748 -3.802 1.00 4.91 91 SER A N 1
ATOM 703 C CA . SER A 1 125 ? 3.454 9.769 -4.946 1.00 6.20 91 SER A CA 1
ATOM 704 C C . SER A 1 125 ? 3.096 8.749 -6.029 1.00 6.41 91 SER A C 1
ATOM 705 O O . SER A 1 125 ? 3.457 8.928 -7.193 1.00 6.94 91 SER A O 1
ATOM 708 N N . VAL A 1 126 ? 2.368 7.704 -5.664 1.00 6.94 92 VAL A N 1
ATOM 709 C CA . VAL A 1 126 ? 1.995 6.683 -6.645 1.00 7.93 92 VAL A CA 1
ATOM 710 C C . VAL A 1 126 ? 0.758 7.070 -7.479 1.00 8.56 92 VAL A C 1
ATOM 711 O O . VAL A 1 126 ? 0.367 6.373 -8.427 1.00 10.27 92 VAL A O 1
ATOM 715 N N . LEU A 1 127 ? 0.124 8.198 -7.166 1.00 7.59 93 LEU A N 1
ATOM 716 C CA . LEU A 1 127 ? -1.046 8.581 -7.952 1.00 6.12 93 LEU A CA 1
ATOM 717 C C . LEU A 1 127 ? -0.776 9.825 -8.746 1.00 6.18 93 LEU A C 1
ATOM 718 O O . LEU A 1 127 ? -1.528 10.131 -9.639 1.00 5.85 93 LEU A O 1
ATOM 723 N N . SER A 1 128 ? 0.310 10.542 -8.448 1.00 5.27 94 SER A N 1
ATOM 724 C CA . SER A 1 128 ? 0.530 11.843 -9.099 1.00 5.23 94 SER A CA 1
ATOM 725 C C . SER A 1 128 ? 1.991 12.208 -9.004 1.00 6.33 94 SER A C 1
ATOM 726 O O . SER A 1 128 ? 2.622 11.831 -8.051 1.00 7.57 94 SER A O 1
ATOM 729 N N . GLY A 1 129 ? 2.510 12.961 -9.970 1.00 6.73 95 GLY A N 1
ATOM 730 C CA . GLY A 1 129 ? 3.878 13.467 -9.909 1.00 6.90 95 GLY A CA 1
ATOM 731 C C . GLY A 1 129 ? 3.992 14.737 -9.098 1.00 7.07 95 GLY A C 1
ATOM 732 O O . GLY A 1 129 ? 5.086 15.335 -8.981 1.00 7.35 95 GLY A O 1
ATOM 733 N N . THR A 1 130 ? 2.870 15.130 -8.519 1.00 6.26 96 THR A N 1
ATOM 734 C CA . THR A 1 130 ? 2.817 16.257 -7.618 1.00 7.10 96 THR A CA 1
ATOM 735 C C . THR A 1 130 ? 3.902 16.158 -6.523 1.00 6.10 96 THR A C 1
ATOM 736 O O . THR A 1 130 ? 4.642 17.126 -6.284 1.00 5.67 96 THR A O 1
ATOM 740 N N . TYR A 1 131 ? 3.982 15.027 -5.837 1.00 7.48 97 TYR A N 1
ATOM 741 C CA . TYR A 1 131 ? 4.991 14.901 -4.763 1.00 7.92 97 TYR A CA 1
ATOM 742 C C . TYR A 1 131 ? 6.429 15.160 -5.321 1.00 8.99 97 TYR A C 1
ATOM 743 O O . TYR A 1 131 ? 7.197 15.967 -4.783 1.00 8.49 97 TYR A O 1
ATOM 752 N N . GLN A 1 132 ? 6.779 14.479 -6.397 1.00 9.91 98 GLN A N 1
ATOM 753 C CA . GLN A 1 132 ? 8.097 14.607 -7.002 1.00 10.07 98 GLN A CA 1
ATOM 754 C C . GLN A 1 132 ? 8.408 16.021 -7.460 1.00 9.89 98 GLN A C 1
ATOM 755 O O . GLN A 1 132 ? 9.548 16.481 -7.307 1.00 9.42 98 GLN A O 1
ATOM 761 N N . SER A 1 133 ? 7.411 16.737 -7.994 1.00 9.14 99 SER A N 1
ATOM 762 C CA . SER A 1 133 ? 7.603 18.136 -8.315 1.00 8.25 99 SER A CA 1
ATOM 763 C C . SER A 1 133 ? 7.890 18.972 -7.110 1.00 7.78 99 SER A C 1
ATOM 764 O O . SER A 1 133 ? 8.758 19.835 -7.157 1.00 7.82 99 SER A O 1
ATOM 767 N N . ALA A 1 134 ? 7.187 18.721 -6.014 1.00 7.06 100 ALA A N 1
ATOM 768 C CA . ALA A 1 134 ? 7.497 19.398 -4.755 1.00 6.82 100 ALA A CA 1
ATOM 769 C C . ALA A 1 134 ? 8.933 19.098 -4.282 1.00 7.31 100 ALA A C 1
ATOM 770 O O . ALA A 1 134 ? 9.617 19.989 -3.772 1.00 7.12 100 ALA A O 1
ATOM 772 N N . VAL A 1 135 ? 9.374 17.850 -4.430 1.00 7.11 101 VAL A N 1
ATOM 773 C CA . VAL A 1 135 ? 10.731 17.467 -4.031 1.00 8.88 101 VAL A CA 1
ATOM 774 C C . VAL A 1 135 ? 11.770 18.268 -4.825 1.00 8.76 101 VAL A C 1
ATOM 775 O O . VAL A 1 135 ? 12.705 18.784 -4.256 1.00 9.22 101 VAL A O 1
ATOM 779 N N . MET A 1 136 ? 11.568 18.378 -6.148 1.00 9.56 102 MET A N 1
ATOM 780 C CA . MET A 1 136 ? 12.408 19.144 -7.015 1.00 10.51 102 MET A CA 1
ATOM 781 C C . MET A 1 136 ? 12.389 20.607 -6.664 1.00 9.88 102 MET A C 1
ATOM 782 O O . MET A 1 136 ? 13.439 21.241 -6.660 1.00 10.12 102 MET A O 1
ATOM 787 N N . ALA A 1 137 ? 11.207 21.151 -6.367 1.00 9.64 103 ALA A N 1
ATOM 788 C CA . ALA A 1 137 ? 11.083 22.542 -5.933 1.00 10.73 103 ALA A CA 1
ATOM 789 C C . ALA A 1 137 ? 11.847 22.786 -4.634 1.00 12.02 103 ALA A C 1
ATOM 790 O O . ALA A 1 137 ? 12.513 23.802 -4.521 1.00 12.60 103 ALA A O 1
ATOM 792 N N . ARG A 1 138 ? 11.775 21.836 -3.694 1.00 12.31 104 ARG A N 1
ATOM 793 C CA . ARG A 1 138 ? 12.501 21.967 -2.450 1.00 13.14 104 ARG A CA 1
ATOM 794 C C . ARG A 1 138 ? 14.019 22.038 -2.708 1.00 14.53 104 ARG A C 1
ATOM 795 O O . ARG A 1 138 ? 14.687 22.920 -2.165 1.00 14.85 104 ARG A O 1
ATOM 803 N N . ASP A 1 139 ? 14.534 21.130 -3.542 1.00 14.60 105 ASP A N 1
ATOM 804 C CA . ASP A 1 139 ? 15.922 21.165 -4.007 1.00 15.51 105 ASP A CA 1
ATOM 805 C C . ASP A 1 139 ? 16.397 22.549 -4.522 1.00 15.49 105 ASP A C 1
ATOM 806 O O . ASP A 1 139 ? 17.443 23.028 -4.098 1.00 15.16 105 ASP A O 1
ATOM 811 N N . ILE A 1 140 ? 15.639 23.173 -5.404 1.00 14.34 106 ILE A N 1
ATOM 812 C CA . ILE A 1 140 ? 15.939 24.490 -5.903 1.00 14.99 106 ILE A CA 1
ATOM 813 C C . ILE A 1 140 ? 15.956 25.594 -4.804 1.00 15.94 106 ILE A C 1
ATOM 814 O O . ILE A 1 140 ? 16.820 26.468 -4.775 1.00 16.42 106 ILE A O 1
ATOM 819 N N . VAL A 1 141 ? 15.032 25.510 -3.871 1.00 15.61 107 VAL A N 1
ATOM 820 C CA . VAL A 1 141 ? 14.967 26.459 -2.784 1.00 15.04 107 VAL A CA 1
ATOM 821 C C . VAL A 1 141 ? 16.084 26.284 -1.724 1.00 16.03 107 VAL A C 1
ATOM 822 O O . VAL A 1 141 ? 16.622 27.237 -1.278 1.00 15.68 107 VAL A O 1
ATOM 826 N N . LEU A 1 142 ? 16.435 25.069 -1.368 1.00 16.96 108 LEU A N 1
ATOM 827 C CA . LEU A 1 142 ? 17.560 24.801 -0.470 1.00 18.98 108 LEU A CA 1
ATOM 828 C C . LEU A 1 142 ? 18.933 25.216 -1.037 1.00 19.80 108 LEU A C 1
ATOM 829 O O . LEU A 1 142 ? 19.858 25.466 -0.312 1.00 20.16 108 LEU A O 1
ATOM 834 N N . GLU A 1 143 ? 19.032 25.281 -2.345 1.00 20.22 109 GLU A N 1
ATOM 835 C CA . GLU A 1 143 ? 20.155 25.945 -2.988 1.00 21.91 109 GLU A CA 1
ATOM 836 C C . GLU A 1 143 ? 20.237 27.431 -2.600 1.00 22.21 109 GLU A C 1
ATOM 837 O O . GLU A 1 143 ? 21.299 27.938 -2.215 1.00 22.47 109 GLU A O 1
ATOM 843 N N . GLU A 1 144 ? 19.116 28.128 -2.711 1.00 22.80 110 GLU A N 1
ATOM 844 C CA . GLU A 1 144 ? 19.039 29.534 -2.341 1.00 23.92 110 GLU A CA 1
ATOM 845 C C . GLU A 1 144 ? 19.070 29.772 -0.815 1.00 23.06 110 GLU A C 1
ATOM 846 O O . GLU A 1 144 ? 19.622 30.772 -0.367 1.00 24.02 110 GLU A O 1
ATOM 852 N N . TYR A 1 145 ? 18.501 28.841 -0.044 1.00 21.74 111 TYR A N 1
ATOM 853 C CA . TYR A 1 145 ? 18.259 28.973 1.394 1.00 20.74 111 TYR A CA 1
ATOM 854 C C . TYR A 1 145 ? 18.656 27.648 2.046 1.00 20.56 111 TYR A C 1
ATOM 855 O O . TYR A 1 145 ? 17.800 26.877 2.470 1.00 18.71 111 TYR A O 1
ATOM 864 N N . PRO A 1 146 ? 19.969 27.386 2.108 1.00 21.41 112 PRO A N 1
ATOM 865 C CA . PRO A 1 146 ? 20.522 26.114 2.584 1.00 21.38 112 PRO A CA 1
ATOM 866 C C . PRO A 1 146 ? 20.163 25.740 4.021 1.00 21.33 112 PRO A C 1
ATOM 867 O O . PRO A 1 146 ? 20.129 24.543 4.342 1.00 22.12 112 PRO A O 1
ATOM 871 N N . GLN A 1 147 ? 19.911 26.733 4.876 1.00 20.96 113 GLN A N 1
ATOM 872 C CA A GLN A 1 147 ? 19.562 26.464 6.282 0.50 20.63 113 GLN A CA 1
ATOM 873 C CA B GLN A 1 147 ? 19.577 26.481 6.293 0.50 21.20 113 GLN A CA 1
ATOM 874 C C . GLN A 1 147 ? 18.065 26.290 6.518 1.00 20.84 113 GLN A C 1
ATOM 875 O O . GLN A 1 147 ? 17.640 25.950 7.643 1.00 20.92 113 GLN A O 1
ATOM 886 N N . ALA A 1 148 ? 17.266 26.504 5.458 1.00 20.53 114 ALA A N 1
ATOM 887 C CA . ALA A 1 148 ? 15.778 26.463 5.547 1.00 19.38 114 ALA A CA 1
ATOM 888 C C . ALA A 1 148 ? 15.222 25.065 5.824 1.00 18.72 114 ALA A C 1
ATOM 889 O O . ALA A 1 148 ? 15.882 24.044 5.588 1.00 19.73 114 ALA A O 1
ATOM 891 N N . SER A 1 149 ? 13.997 25.050 6.342 1.00 17.92 115 SER A N 1
ATOM 892 C CA . SER A 1 149 ? 13.354 23.881 6.867 1.00 16.99 115 SER A CA 1
ATOM 893 C C . SER A 1 149 ? 12.061 23.575 6.064 1.00 15.97 115 SER A C 1
ATOM 894 O O . SER A 1 149 ? 11.069 24.290 6.189 1.00 15.25 115 SER A O 1
ATOM 897 N N . ILE A 1 150 ? 12.116 22.527 5.238 1.00 14.63 116 ILE A N 1
ATOM 898 C CA . ILE A 1 150 ? 11.017 22.139 4.367 1.00 12.69 116 ILE A CA 1
ATOM 899 C C . ILE A 1 150 ? 10.862 20.596 4.409 1.00 11.84 116 ILE A C 1
ATOM 900 O O . ILE A 1 150 ? 11.715 19.840 3.954 1.00 11.26 116 ILE A O 1
ATOM 905 N N . GLU A 1 151 ? 9.771 20.126 4.999 1.00 10.11 117 GLU A N 1
ATOM 906 C CA . GLU A 1 151 ? 9.560 18.682 5.118 1.00 10.03 117 GLU A CA 1
ATOM 907 C C . GLU A 1 151 ? 8.390 18.332 4.235 1.00 8.89 117 GLU A C 1
ATOM 908 O O . GLU A 1 151 ? 7.364 18.985 4.270 1.00 10.16 117 GLU A O 1
ATOM 914 N N . ILE A 1 152 ? 8.565 17.290 3.440 1.00 8.77 118 ILE A N 1
ATOM 915 C CA . ILE A 1 152 ? 7.533 16.811 2.584 1.00 7.60 118 ILE A CA 1
ATOM 916 C C . ILE A 1 152 ? 7.189 15.392 2.988 1.00 8.31 118 ILE A C 1
ATOM 917 O O . ILE A 1 152 ? 8.074 14.532 2.994 1.00 8.62 118 ILE A O 1
ATOM 922 N N . VAL A 1 153 ? 5.906 15.167 3.342 1.00 7.03 119 VAL A N 1
ATOM 923 C CA . VAL A 1 153 ? 5.389 13.856 3.672 1.00 3.94 119 VAL A CA 1
ATOM 924 C C . VAL A 1 153 ? 4.614 13.267 2.470 1.00 5.13 119 VAL A C 1
ATOM 925 O O . VAL A 1 153 ? 3.607 13.824 2.062 1.00 4.13 119 VAL A O 1
ATOM 929 N N . ASP A 1 154 ? 5.119 12.157 1.912 1.00 4.78 120 ASP A N 1
ATOM 930 C CA . ASP A 1 154 ? 4.385 11.367 0.928 1.00 5.93 120 ASP A CA 1
ATOM 931 C C . ASP A 1 154 ? 3.358 10.533 1.702 1.00 6.16 120 ASP A C 1
ATOM 932 O O . ASP A 1 154 ? 3.697 9.481 2.290 1.00 3.97 120 ASP A O 1
ATOM 937 N N . THR A 1 155 ? 2.103 11.040 1.739 1.00 4.07 121 THR A N 1
ATOM 938 C CA . THR A 1 155 ? 1.086 10.424 2.575 1.00 5.46 121 THR A CA 1
ATOM 939 C C . THR A 1 155 ? 0.704 9.021 2.090 1.00 5.88 121 THR A C 1
ATOM 940 O O . THR A 1 155 ? 0.170 8.221 2.886 1.00 6.90 121 THR A O 1
ATOM 944 N N . LEU A 1 156 ? 0.901 8.763 0.802 1.00 5.75 122 LEU A N 1
ATOM 945 C CA . LEU A 1 156 ? 0.360 7.569 0.178 1.00 5.44 122 LEU A CA 1
ATOM 946 C C . LEU A 1 156 ? -1.158 7.588 0.340 1.00 5.05 122 LEU A C 1
ATOM 947 O O . LEU A 1 156 ? -1.800 6.539 0.377 1.00 5.20 122 LEU A O 1
ATOM 952 N N . ALA A 1 157 ? -1.695 8.788 0.434 1.00 5.16 123 ALA A N 1
ATOM 953 C CA . ALA A 1 157 ? -3.116 8.960 0.624 1.00 5.02 123 ALA A CA 1
ATOM 954 C C . ALA A 1 157 ? -3.810 9.873 -0.406 1.00 5.00 123 ALA A C 1
ATOM 955 O O . ALA A 1 157 ? -3.206 10.473 -1.216 1.00 5.24 123 ALA A O 1
ATOM 957 N N . ALA A 1 158 ? -5.111 9.945 -0.248 1.00 5.20 124 ALA A N 1
ATOM 958 C CA . ALA A 1 158 ? -5.970 10.617 -1.114 1.00 3.87 124 ALA A CA 1
ATOM 959 C C . ALA A 1 158 ? -7.237 11.138 -0.426 1.00 4.28 124 ALA A C 1
ATOM 960 O O . ALA A 1 158 ? -7.774 10.533 0.451 1.00 5.47 124 ALA A O 1
ATOM 962 N N . THR A 1 159 ? -7.689 12.240 -0.918 1.00 4.21 125 THR A N 1
ATOM 963 C CA . THR A 1 159 ? -8.945 12.859 -0.562 1.00 3.34 125 THR A CA 1
ATOM 964 C C . THR A 1 159 ? -9.036 12.928 0.988 1.00 2.56 125 THR A C 1
ATOM 965 O O . THR A 1 159 ? -8.127 13.287 1.610 1.00 4.02 125 THR A O 1
ATOM 969 N N . GLY A 1 160 ? -10.142 12.511 1.506 1.00 2.41 126 GLY A N 1
ATOM 970 C CA . GLY A 1 160 ? -10.434 12.557 2.906 1.00 2.38 126 GLY A CA 1
ATOM 971 C C . GLY A 1 160 ? -9.396 11.964 3.838 1.00 2.56 126 GLY A C 1
ATOM 972 O O . GLY A 1 160 ? -9.230 12.472 4.879 1.00 3.74 126 GLY A O 1
ATOM 973 N N . GLY A 1 161 ? -8.791 10.854 3.418 1.00 2.01 127 GLY A N 1
ATOM 974 C CA . GLY A 1 161 ? -7.674 10.312 4.087 1.00 3.42 127 GLY A CA 1
ATOM 975 C C . GLY A 1 161 ? -6.477 11.277 4.240 1.00 2.44 127 GLY A C 1
ATOM 976 O O . GLY A 1 161 ? -5.988 11.501 5.302 1.00 2.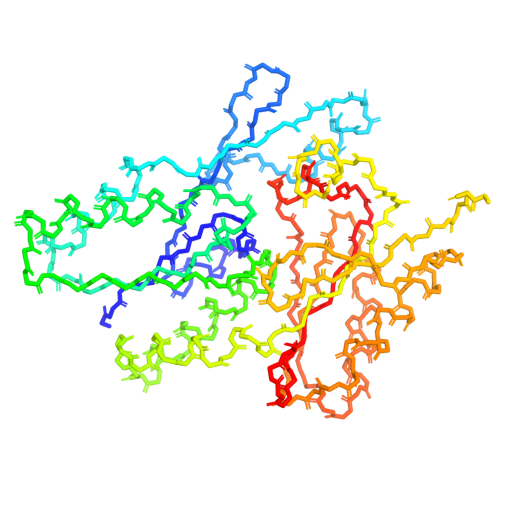62 127 GLY A O 1
ATOM 977 N N . GLU A 1 162 ? -6.026 11.800 3.107 1.00 2.38 128 GLU A N 1
ATOM 978 C CA . GLU A 1 162 ? -4.992 12.824 3.037 1.00 3.00 128 GLU A CA 1
ATOM 979 C C . GLU A 1 162 ? -5.383 14.084 3.830 1.00 3.27 128 GLU A C 1
ATOM 980 O O . GLU A 1 162 ? -4.656 14.529 4.632 1.00 4.27 128 GLU A O 1
ATOM 986 N N . GLY A 1 163 ? -6.589 14.565 3.556 1.00 4.02 129 GLY A N 1
ATOM 987 C CA . GLY A 1 163 ? -7.121 15.648 4.326 1.00 3.88 129 GLY A CA 1
ATOM 988 C C . GLY A 1 163 ? -7.050 15.406 5.841 1.00 4.70 129 GLY A C 1
ATOM 989 O O . GLY A 1 163 ? -6.664 16.310 6.570 1.00 5.55 129 GLY A O 1
ATOM 990 N N . TYR A 1 164 ? -7.445 14.223 6.316 1.00 4.56 130 TYR A N 1
ATOM 991 C CA . TYR A 1 164 ? -7.406 13.934 7.766 1.00 5.82 130 TYR A CA 1
ATOM 992 C C . TYR A 1 164 ? -5.970 13.926 8.313 1.00 5.12 130 TYR A C 1
ATOM 993 O O . TYR A 1 164 ? -5.719 14.315 9.451 1.00 5.77 130 TYR A O 1
ATOM 1002 N N . LEU A 1 165 ? -5.039 13.480 7.491 1.00 4.26 131 LEU A N 1
ATOM 1003 C CA . LEU A 1 165 ? -3.642 13.529 7.886 1.00 4.75 131 LEU A CA 1
ATOM 1004 C C . LEU A 1 165 ? -3.242 15.009 8.097 1.00 4.64 131 LEU A C 1
ATOM 1005 O O . LEU A 1 165 ? -2.646 15.359 9.133 1.00 3.89 131 LEU A O 1
ATOM 1010 N N . ALA A 1 166 ? -3.578 15.871 7.140 1.00 3.43 132 ALA A N 1
ATOM 1011 C CA . ALA A 1 166 ? -3.347 17.341 7.312 1.00 3.40 132 ALA A CA 1
ATOM 1012 C C . ALA A 1 166 ? -4.035 17.874 8.568 1.00 4.00 132 ALA A C 1
ATOM 1013 O O . ALA A 1 166 ? -3.506 18.788 9.243 1.00 3.48 132 ALA A O 1
ATOM 1015 N N . MET A 1 167 ? -5.230 17.338 8.873 1.00 2.66 133 MET A N 1
ATOM 1016 C CA . MET A 1 167 ? -5.964 17.804 10.064 1.00 4.28 133 MET A CA 1
ATOM 1017 C C . MET A 1 167 ? -5.263 17.350 11.346 1.00 4.01 133 MET A C 1
ATOM 1018 O O . MET A 1 167 ? -5.154 18.113 12.309 1.00 4.44 133 MET A O 1
ATOM 1023 N N . LEU A 1 168 ? -4.768 16.113 11.356 1.00 3.68 134 LEU A N 1
ATOM 1024 C CA . LEU A 1 168 ? -3.946 15.689 12.475 1.00 3.68 134 LEU A CA 1
ATOM 1025 C C . LEU A 1 168 ? -2.675 16.534 12.520 1.00 4.06 134 LEU A C 1
ATOM 1026 O O . LEU A 1 168 ? -2.173 16.826 13.612 1.00 3.42 134 LEU A O 1
ATOM 1031 N N . ALA A 1 169 ? -2.151 16.949 11.369 1.00 2.31 135 ALA A N 1
ATOM 1032 C CA . ALA A 1 169 ? -0.941 17.786 11.391 1.00 3.69 135 ALA A CA 1
ATOM 1033 C C . ALA A 1 169 ? -1.256 19.194 11.964 1.00 4.87 135 ALA A C 1
ATOM 1034 O O . ALA A 1 169 ? -0.462 19.755 12.680 1.00 5.11 135 ALA A O 1
ATOM 1036 N N . ALA A 1 170 ? -2.405 19.766 11.615 1.00 5.25 136 ALA A N 1
ATOM 1037 C CA . ALA A 1 170 ? -2.787 21.082 12.187 1.00 5.95 136 ALA A CA 1
ATOM 1038 C C . ALA A 1 170 ? -3.088 21.017 13.696 1.00 6.06 136 ALA A C 1
ATOM 1039 O O . ALA A 1 170 ? -2.852 21.978 14.385 1.00 6.19 136 ALA A O 1
ATOM 1041 N N . GLN A 1 171 ? -3.603 19.879 14.172 1.00 6.70 137 GLN A N 1
ATOM 1042 C CA . GLN A 1 171 ? -3.796 19.560 15.602 1.00 7.97 137 GLN A CA 1
ATOM 1043 C C . GLN A 1 171 ? -2.497 19.445 16.411 1.00 7.79 137 GLN A C 1
ATOM 1044 O O . GLN A 1 171 ? -2.410 19.956 17.537 1.00 8.74 137 GLN A O 1
ATOM 1050 N N . ALA A 1 172 ? -1.495 18.762 15.860 1.00 7.01 138 ALA A N 1
ATOM 1051 C CA . ALA A 1 172 ? -0.160 18.663 16.442 1.00 6.81 138 ALA A CA 1
ATOM 1052 C C . ALA A 1 172 ? 0.494 20.044 16.583 1.00 7.60 138 ALA A C 1
ATOM 1053 O O . ALA A 1 172 ? 1.108 20.367 17.600 1.00 6.66 138 ALA A O 1
ATOM 1055 N N . ARG A 1 173 ? 0.375 20.842 15.536 1.00 7.67 139 ARG A N 1
ATOM 1056 C CA . ARG A 1 173 ? 0.853 22.231 15.541 1.00 7.98 139 ARG A CA 1
ATOM 1057 C C . ARG A 1 173 ? 0.241 23.080 16.657 1.00 8.45 139 ARG A C 1
ATOM 1058 O O . ARG A 1 173 ? 0.971 23.791 17.356 1.00 8.67 139 ARG A O 1
ATOM 1066 N N . GLU A 1 174 ? -1.083 23.023 16.799 1.00 9.81 140 GLU A N 1
ATOM 1067 C CA . GLU A 1 174 ? -1.792 23.590 17.947 1.00 11.33 140 GLU A CA 1
ATOM 1068 C C . GLU A 1 174 ? -1.170 23.189 19.299 1.00 11.28 140 GLU A C 1
ATOM 1069 O O . GLU A 1 174 ? -0.972 24.045 20.124 1.00 11.95 140 GLU A O 1
ATOM 1075 N N . GLU A 1 175 ? -0.836 21.903 19.477 1.00 11.83 141 GLU A N 1
ATOM 1076 C CA . GLU A 1 175 ? -0.344 21.327 20.732 1.00 11.58 141 GLU A CA 1
ATOM 1077 C C . GLU A 1 175 ? 1.157 21.677 20.920 1.00 12.97 141 GLU A C 1
ATOM 1078 O O . GLU A 1 175 ? 1.833 21.248 21.892 1.00 15.14 141 GLU A O 1
ATOM 1084 N N . GLY A 1 176 ? 1.690 22.463 19.993 1.00 11.72 142 GLY A N 1
ATOM 1085 C CA . GLY A 1 176 ? 3.077 22.910 20.077 1.00 11.36 142 GLY A CA 1
ATOM 1086 C C . GLY A 1 176 ? 4.148 21.878 19.743 1.00 11.58 142 GLY A C 1
ATOM 1087 O O . GLY A 1 176 ? 5.297 22.104 20.021 1.00 11.20 142 GLY A O 1
ATOM 1088 N N . LYS A 1 177 ? 3.769 20.757 19.129 1.00 11.52 143 LYS A N 1
ATOM 1089 C CA . LYS A 1 177 ? 4.735 19.862 18.470 1.00 11.85 143 LYS A CA 1
ATOM 1090 C C . LYS A 1 177 ? 5.548 20.588 17.390 1.00 10.49 143 LYS A C 1
ATOM 1091 O O . LYS A 1 177 ? 5.094 21.540 16.748 1.00 10.30 143 LYS A O 1
ATOM 1097 N N . SER A 1 178 ? 6.801 20.179 17.278 1.00 11.07 144 SER A N 1
ATOM 1098 C CA . SER A 1 178 ? 7.728 20.757 16.324 1.00 10.28 144 SER A CA 1
ATOM 1099 C C . SER A 1 178 ? 7.425 20.175 14.952 1.00 9.84 144 SER A C 1
ATOM 1100 O O . SER A 1 178 ? 6.637 19.247 14.831 1.00 9.24 144 SER A O 1
ATOM 1103 N N . LEU A 1 179 ? 8.075 20.722 13.939 1.00 10.02 145 LEU A N 1
ATOM 1104 C CA . LEU A 1 179 ? 8.005 20.237 12.571 1.00 9.99 145 LEU A CA 1
ATOM 1105 C C . LEU A 1 179 ? 8.450 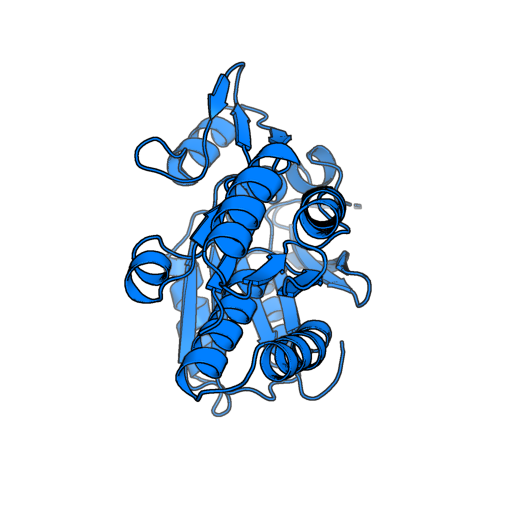18.765 12.502 1.00 10.83 145 LEU A C 1
ATOM 1106 O O . LEU A 1 179 ? 7.833 17.952 11.795 1.00 12.08 145 LEU A O 1
ATOM 1111 N N . LYS A 1 180 ? 9.552 18.443 13.178 1.00 9.96 146 LYS A N 1
ATOM 1112 C CA . LYS A 1 180 ? 10.080 17.096 13.179 1.00 11.33 146 LYS A CA 1
ATOM 1113 C C . LYS A 1 180 ? 9.073 16.160 13.863 1.00 10.28 146 LYS A C 1
ATOM 1114 O O . LYS A 1 180 ? 8.723 15.126 13.304 1.00 10.76 146 LYS A O 1
ATOM 1120 N N . GLU A 1 181 ? 8.549 16.558 15.020 1.00 9.47 147 GLU A N 1
ATOM 1121 C CA . GLU A 1 181 ? 7.571 15.747 15.731 1.00 9.40 147 GLU A CA 1
ATOM 1122 C C . GLU A 1 181 ? 6.266 15.519 14.957 1.00 9.49 147 GLU A C 1
ATOM 1123 O O . GLU A 1 181 ? 5.661 14.430 15.025 1.00 8.58 147 GLU A O 1
ATOM 1129 N N . THR A 1 182 ? 5.870 16.535 14.202 1.00 8.62 148 THR A N 1
ATOM 1130 C CA . THR A 1 182 ? 4.684 16.455 13.389 1.00 9.24 148 THR A CA 1
ATOM 1131 C C . THR A 1 182 ? 4.922 15.584 12.165 1.00 9.44 148 THR A C 1
ATOM 1132 O O . THR A 1 182 ? 4.078 14.755 11.833 1.00 9.18 148 THR A O 1
ATOM 1136 N N . LYS A 1 183 ? 6.036 15.802 11.482 1.00 9.76 149 LYS A N 1
ATOM 1137 C CA . LYS A 1 183 ? 6.487 14.849 10.442 1.00 10.76 149 LYS A CA 1
ATOM 1138 C C . LYS A 1 183 ? 6.455 13.400 10.940 1.00 10.93 149 LYS A C 1
ATOM 1139 O O . LYS A 1 183 ? 5.993 12.477 10.226 1.00 11.24 149 LYS A O 1
ATOM 1145 N N . GLU A 1 184 ? 6.964 13.174 12.146 1.00 10.03 150 GLU A N 1
ATOM 1146 C CA . GLU A 1 184 ? 7.023 11.808 12.664 1.00 9.24 150 GLU A CA 1
ATOM 1147 C C . GLU A 1 184 ? 5.654 11.243 12.948 1.00 8.50 150 GLU A C 1
ATOM 1148 O O . GLU A 1 184 ? 5.421 10.034 12.790 1.00 8.41 150 GLU A O 1
ATOM 1154 N N . LEU A 1 185 ? 4.764 12.106 13.426 1.00 7.67 151 LEU A N 1
ATOM 1155 C CA . LEU A 1 185 ? 3.392 11.718 13.679 1.00 9.17 151 LEU A CA 1
ATOM 1156 C C . LEU A 1 185 ? 2.714 11.267 12.384 1.00 8.94 151 LEU A C 1
ATOM 1157 O O . LEU A 1 185 ? 2.061 10.201 12.338 1.00 9.98 151 LEU A O 1
ATOM 1162 N N . ILE A 1 186 ? 2.851 12.074 11.336 1.00 8.91 152 ILE A N 1
ATOM 1163 C CA . ILE A 1 186 ? 2.170 11.734 10.106 1.00 9.10 152 ILE A CA 1
ATOM 1164 C C . ILE A 1 186 ? 2.753 10.463 9.440 1.00 8.39 152 ILE A C 1
ATOM 1165 O O . ILE A 1 186 ? 1.971 9.640 8.904 1.00 7.82 152 ILE A O 1
ATOM 1170 N N . LEU A 1 187 ? 4.075 10.295 9.502 1.00 8.47 153 LEU A N 1
ATOM 1171 C CA . LEU A 1 187 ? 4.750 9.053 9.033 1.00 9.63 153 LEU A CA 1
ATOM 1172 C C . LEU A 1 187 ? 4.404 7.782 9.862 1.00 9.87 153 LEU A C 1
ATOM 1173 O O . LEU A 1 187 ? 4.435 6.686 9.343 1.00 11.87 153 LEU A O 1
ATOM 1178 N N . ASP A 1 188 ? 4.036 7.950 11.136 1.00 11.08 154 ASP A N 1
ATOM 1179 C CA . ASP A 1 188 ? 3.474 6.885 11.962 1.00 11.38 154 ASP A CA 1
ATOM 1180 C C . ASP A 1 188 ? 2.015 6.546 11.636 1.00 11.60 154 ASP A C 1
ATOM 1181 O O . ASP A 1 188 ? 1.682 5.372 11.488 1.00 12.39 154 ASP A O 1
ATOM 1186 N N . VAL A 1 189 ? 1.155 7.566 11.559 1.00 11.47 155 VAL A N 1
ATOM 1187 C CA . VAL A 1 189 ? -0.269 7.410 11.291 1.00 10.93 155 VAL A CA 1
ATOM 1188 C C . VAL A 1 189 ? -0.609 6.957 9.868 1.00 11.37 155 VAL A C 1
ATOM 1189 O O . VAL A 1 189 ? -1.486 6.123 9.671 1.00 11.51 155 VAL A O 1
ATOM 1193 N N . GLY A 1 190 ? 0.096 7.509 8.887 1.00 11.78 156 GLY A N 1
ATOM 1194 C CA . GLY A 1 190 ? -0.176 7.282 7.488 1.00 11.16 156 GLY A CA 1
ATOM 1195 C C . GLY A 1 190 ? -0.311 5.832 7.077 1.00 11.23 156 GLY A C 1
ATOM 1196 O O . GLY A 1 190 ? -1.295 5.486 6.383 1.00 10.26 156 GLY A O 1
ATOM 1197 N N . PRO A 1 191 ? 0.700 4.975 7.429 1.00 11.16 157 PRO A N 1
ATOM 1198 C CA . PRO A 1 191 ? 0.610 3.522 7.095 1.00 9.93 157 PRO A CA 1
ATOM 1199 C C . PRO A 1 191 ? -0.492 2.722 7.790 1.00 9.82 157 PRO A C 1
ATOM 1200 O O . PRO A 1 191 ? -0.819 1.605 7.338 1.00 8.66 157 PRO A O 1
ATOM 1204 N N . ARG A 1 192 ? -1.046 3.291 8.861 1.00 8.57 158 ARG A N 1
ATOM 1205 C CA . ARG A 1 192 ? -2.152 2.749 9.602 1.00 9.47 158 ARG A CA 1
ATOM 1206 C C . ARG A 1 192 ? -3.549 3.211 9.122 1.00 9.05 158 ARG A C 1
ATOM 1207 O O . ARG A 1 192 ? -4.601 2.742 9.595 1.00 7.98 158 ARG A O 1
ATOM 1215 N N . LEU A 1 193 ? -3.559 4.161 8.198 1.00 10.10 159 LEU A N 1
ATOM 1216 C CA . LEU A 1 193 ? -4.820 4.673 7.612 1.00 8.46 159 LEU A CA 1
ATOM 1217 C C . LEU A 1 193 ? -5.394 3.678 6.635 1.00 8.81 159 LEU A C 1
ATOM 1218 O O . LEU A 1 193 ? -4.709 3.257 5.728 1.00 6.27 159 LEU A O 1
ATOM 1223 N N . ARG A 1 194 ? -6.668 3.348 6.811 1.00 9.67 160 ARG A N 1
ATOM 1224 C CA . ARG A 1 194 ? -7.406 2.539 5.859 1.00 11.13 160 ARG A CA 1
ATOM 1225 C C . ARG A 1 194 ? -8.348 3.382 5.009 1.00 10.83 160 ARG A C 1
ATOM 1226 O O . ARG A 1 194 ? -8.986 4.296 5.527 1.00 11.36 160 ARG A O 1
ATOM 1234 N N . THR A 1 195 ? -8.400 3.065 3.714 1.00 10.10 161 THR A N 1
ATOM 1235 C CA . THR A 1 195 ? -9.198 3.751 2.722 1.00 10.34 161 THR A CA 1
ATOM 1236 C C . THR A 1 195 ? -9.974 2.663 1.981 1.00 11.36 161 THR A C 1
ATOM 1237 O O . THR A 1 195 ? -9.363 1.880 1.207 1.00 11.04 161 THR A O 1
ATOM 1241 N N . PHE A 1 196 ? -11.303 2.618 2.212 1.00 10.09 162 PHE A N 1
ATOM 1242 C CA . PHE A 1 196 ? -12.222 1.730 1.506 1.00 9.78 162 PHE A CA 1
ATOM 1243 C C . PHE A 1 196 ? -13.187 2.572 0.746 1.00 9.14 162 PHE A C 1
ATOM 1244 O O . PHE A 1 196 ? -13.747 3.516 1.272 1.00 9.06 162 PHE A O 1
ATOM 1252 N N . PHE A 1 197 ? -13.338 2.268 -0.532 1.00 8.96 163 PHE A N 1
ATOM 1253 C CA . PHE A 1 197 ? -14.130 3.124 -1.354 1.00 8.56 163 PHE A CA 1
ATOM 1254 C C . PHE A 1 197 ? -14.943 2.318 -2.349 1.00 8.81 163 PHE A C 1
ATOM 1255 O O . PHE A 1 197 ? -14.467 1.337 -2.898 1.00 9.63 163 PHE A O 1
ATOM 1263 N N . LEU A 1 198 ? -16.175 2.735 -2.538 1.00 9.01 164 LEU A N 1
ATOM 1264 C CA . LEU A 1 198 ? -17.122 1.957 -3.330 1.00 9.38 164 LEU A CA 1
ATOM 1265 C C . LEU A 1 198 ? -17.533 2.758 -4.556 1.00 9.54 164 LEU A C 1
ATOM 1266 O O . LEU A 1 198 ? -17.928 3.921 -4.434 1.00 10.24 164 LEU A O 1
ATOM 1271 N N . VAL A 1 199 ? -17.400 2.148 -5.734 1.00 9.76 165 VAL A N 1
ATOM 1272 C CA . VAL A 1 199 ? -17.604 2.859 -7.001 1.00 10.35 165 VAL A CA 1
ATOM 1273 C C . VAL A 1 199 ? -18.734 2.182 -7.797 1.00 10.96 165 VAL A C 1
ATOM 1274 O O . VAL A 1 199 ? -19.095 1.028 -7.489 1.00 11.02 165 VAL A O 1
ATOM 1278 N N . ASP A 1 200 ? -19.253 2.862 -8.820 1.00 11.07 166 ASP A N 1
ATOM 1279 C CA . ASP A 1 200 ? -20.270 2.261 -9.718 1.00 12.55 166 ASP A CA 1
ATOM 1280 C C . ASP A 1 200 ? -19.694 1.207 -10.673 1.00 12.11 166 ASP A C 1
ATOM 1281 O O . ASP A 1 200 ? -20.336 0.212 -10.985 1.00 13.35 166 ASP A O 1
ATOM 1286 N N . ASN A 1 201 ? -18.460 1.451 -11.106 1.00 11.98 167 ASN A N 1
ATOM 1287 C CA . ASN A 1 201 ? -17.724 0.535 -11.967 1.00 10.85 167 ASN A CA 1
ATOM 1288 C C . ASN A 1 201 ? -16.261 0.972 -11.998 1.00 11.17 167 ASN A C 1
ATOM 1289 O O . ASN A 1 201 ? -15.859 1.867 -11.254 1.00 10.12 167 ASN A O 1
ATOM 1294 N N . LEU A 1 202 ? -15.468 0.343 -12.860 1.00 10.22 168 LEU A N 1
ATOM 1295 C CA . LEU A 1 202 ? -14.059 0.704 -13.010 1.00 9.20 168 LEU A CA 1
ATOM 1296 C C . LEU A 1 202 ? -13.699 1.600 -14.162 1.00 8.28 168 LEU A C 1
ATOM 1297 O O . LEU A 1 202 ? -12.513 1.874 -14.448 1.00 7.39 168 LEU A O 1
ATOM 1302 N N . TYR A 1 203 ? -14.733 2.128 -14.790 1.00 8.64 169 TYR A N 1
ATOM 1303 C CA . TYR A 1 203 ? -14.529 2.829 -16.020 1.00 7.58 169 TYR A CA 1
ATOM 1304 C C . TYR A 1 203 ? -13.589 4.061 -15.878 1.00 7.41 169 TYR A C 1
ATOM 1305 O O . TYR A 1 203 ? -12.553 4.123 -16.570 1.00 7.30 169 TYR A O 1
ATOM 1314 N N . HIS A 1 204 ? -13.911 5.014 -15.000 1.00 7.90 170 HIS A N 1
ATOM 1315 C CA . HIS A 1 204 ? -13.089 6.260 -14.938 1.00 8.11 170 HIS A CA 1
ATOM 1316 C C . HIS A 1 204 ? -11.764 5.963 -14.232 1.00 7.85 170 HIS A C 1
ATOM 1317 O O . HIS A 1 204 ? -10.751 6.579 -14.566 1.00 8.44 170 HIS A O 1
ATOM 1324 N N . LEU A 1 205 ? -11.769 4.983 -13.309 1.00 7.81 171 LEU A N 1
ATOM 1325 C CA . LEU A 1 205 ? -10.536 4.584 -12.640 1.00 7.93 171 LEU A CA 1
ATOM 1326 C C . LEU A 1 205 ? -9.518 4.064 -13.669 1.00 8.12 171 LEU A C 1
ATOM 1327 O O . LEU A 1 205 ? -8.366 4.470 -13.704 1.00 8.35 171 LEU A O 1
ATOM 1332 N N . MET A 1 206 ? -9.950 3.167 -14.539 1.00 9.83 172 MET A N 1
ATOM 1333 C CA . MET A 1 206 ? -9.100 2.675 -15.619 1.00 10.30 172 MET A CA 1
ATOM 1334 C C . MET A 1 206 ? -8.807 3.698 -16.667 1.00 8.58 172 MET A C 1
ATOM 1335 O O . MET A 1 206 ? -7.732 3.728 -17.208 1.00 8.35 172 MET A O 1
ATOM 1340 N N . ARG A 1 207 ? -9.791 4.508 -17.010 1.00 8.46 173 ARG A N 1
ATOM 1341 C CA . ARG A 1 207 ? -9.581 5.651 -17.916 1.00 7.64 173 ARG A CA 1
ATOM 1342 C C . ARG A 1 207 ? -8.499 6.630 -17.407 1.00 7.68 173 ARG A C 1
ATOM 1343 O O . ARG A 1 207 ? -7.712 7.146 -18.197 1.00 7.10 173 ARG A O 1
ATOM 1351 N N . GLY A 1 208 ? -8.468 6.894 -16.094 1.00 8.11 174 GLY A N 1
ATOM 1352 C CA . GLY A 1 208 ? -7.512 7.900 -15.512 1.00 7.42 174 GLY A CA 1
ATOM 1353 C C . GLY A 1 208 ? -6.082 7.339 -15.385 1.00 7.38 174 GLY A C 1
ATOM 1354 O O . GLY A 1 208 ? -5.134 8.087 -15.140 1.00 6.67 174 GLY A O 1
ATOM 1355 N N . GLY A 1 209 ? -5.898 6.023 -15.535 1.00 7.61 175 GLY A N 1
ATOM 1356 C CA . GLY A 1 209 ? -4.528 5.471 -15.491 1.00 8.48 175 GLY A CA 1
ATOM 1357 C C . GLY A 1 209 ? -4.038 5.016 -14.120 1.00 9.87 175 GLY A C 1
ATOM 1358 O O . GLY A 1 209 ? -2.972 4.431 -14.006 1.00 10.18 175 GLY A O 1
ATOM 1359 N N . ARG A 1 210 ? -4.815 5.215 -13.056 1.00 9.77 176 ARG A N 1
ATOM 1360 C CA . ARG A 1 210 ? -4.342 4.793 -11.731 1.00 9.72 176 ARG A CA 1
ATOM 1361 C C . ARG A 1 210 ? -4.763 3.377 -11.316 1.00 10.50 176 ARG A C 1
ATOM 1362 O O . ARG A 1 210 ? -4.533 2.987 -10.176 1.00 9.74 176 ARG A O 1
ATOM 1370 N N . LEU A 1 211 ? -5.403 2.628 -12.227 1.00 10.55 177 LEU A N 1
ATOM 1371 C CA . LEU A 1 211 ? -5.798 1.236 -11.955 1.00 11.17 177 LEU A CA 1
ATOM 1372 C C . LEU A 1 211 ? -5.374 0.362 -13.097 1.00 11.29 177 LEU A C 1
ATOM 1373 O O . LEU A 1 211 ? -5.750 0.689 -14.228 1.00 14.04 177 LEU A O 1
ATOM 1378 N N . SER A 1 220 ? -21.873 -11.439 -14.526 1.00 19.65 186 SER A N 1
ATOM 1379 C CA . SER A 1 220 ? -22.527 -10.176 -14.868 1.00 19.26 186 SER A CA 1
ATOM 1380 C C . SER A 1 220 ? -22.088 -9.050 -13.957 1.00 19.23 186 SER A C 1
ATOM 1381 O O . SER A 1 220 ? -21.917 -9.251 -12.757 1.00 19.32 186 SER A O 1
ATOM 1384 N N . LEU A 1 221 ? -21.923 -7.857 -14.527 1.00 18.80 187 LEU A N 1
ATOM 1385 C CA . LEU A 1 221 ? -21.508 -6.670 -13.749 1.00 18.86 187 LEU A CA 1
ATOM 1386 C C . LEU A 1 221 ? -22.639 -5.689 -13.426 1.00 18.48 187 LEU A C 1
ATOM 1387 O O . LEU A 1 221 ? -22.408 -4.687 -12.754 1.00 18.32 187 LEU A O 1
ATOM 1392 N N . VAL A 1 222 ? -23.845 -6.001 -13.909 1.00 17.47 188 VAL A N 1
ATOM 1393 C CA . VAL A 1 222 ? -25.043 -5.220 -13.680 1.00 17.87 188 VAL A CA 1
ATOM 1394 C C . VAL A 1 222 ? -25.321 -5.162 -12.178 1.00 17.29 188 VAL A C 1
ATOM 1395 O O . VAL A 1 222 ? -25.419 -6.205 -11.510 1.00 17.71 188 VAL A O 1
ATOM 1399 N N . ASN A 1 223 ? -25.425 -3.940 -11.653 1.00 16.38 189 ASN A N 1
ATOM 1400 C CA . ASN A 1 223 ? -25.660 -3.701 -10.209 1.00 15.91 189 ASN A CA 1
ATOM 1401 C C . ASN A 1 223 ? -24.519 -4.175 -9.273 1.00 14.90 189 ASN A C 1
ATOM 1402 O O . ASN A 1 223 ? -24.678 -4.228 -8.038 1.00 15.50 189 ASN A O 1
ATOM 1407 N N . ILE A 1 224 ? -23.376 -4.511 -9.858 1.00 13.68 190 ILE A N 1
ATOM 1408 C CA . ILE A 1 224 ? -22.168 -4.833 -9.109 1.00 13.38 190 ILE A CA 1
ATOM 1409 C C . ILE A 1 224 ? -21.443 -3.529 -8.717 1.00 13.25 190 ILE A C 1
ATOM 1410 O O . ILE A 1 224 ? -21.114 -2.696 -9.566 1.00 12.73 190 ILE A O 1
ATOM 1415 N N . LYS A 1 225 ? -21.222 -3.351 -7.415 1.00 12.67 191 LYS A N 1
ATOM 1416 C CA . LYS A 1 225 ? -20.482 -2.188 -6.925 1.00 11.44 191 LYS A CA 1
ATOM 1417 C C . LYS A 1 225 ? -19.064 -2.680 -6.555 1.00 10.54 191 LYS A C 1
ATOM 1418 O O . LYS A 1 225 ? -18.911 -3.332 -5.549 1.00 10.54 191 LYS A O 1
ATOM 1424 N N . PRO A 1 226 ? -18.022 -2.391 -7.370 1.00 10.26 192 PRO A N 1
ATOM 1425 C CA . PRO A 1 226 ? -16.670 -2.745 -6.814 1.00 9.43 192 PRO A CA 1
ATOM 1426 C C . PRO A 1 226 ? -16.247 -1.972 -5.556 1.00 9.78 192 PRO A C 1
ATOM 1427 O O . PRO A 1 226 ? -16.403 -0.735 -5.474 1.00 9.87 192 PRO A O 1
ATOM 1431 N N . LEU A 1 227 ? -15.712 -2.711 -4.594 1.00 9.26 193 LEU A N 1
ATOM 1432 C CA . LEU A 1 227 ? -15.029 -2.145 -3.434 1.00 10.57 193 LEU A CA 1
ATOM 1433 C C . LEU A 1 227 ? -13.487 -2.228 -3.544 1.00 10.71 193 LEU A C 1
ATOM 1434 O O . LEU A 1 227 ? -12.917 -3.275 -3.818 1.00 8.91 193 LEU A O 1
ATOM 1439 N N . LEU A 1 228 ? -12.846 -1.076 -3.367 1.00 10.39 194 LEU A N 1
ATOM 1440 C CA . LEU A 1 228 ? -11.408 -0.938 -3.480 1.00 9.09 194 LEU A CA 1
ATOM 1441 C C . LEU A 1 228 ? -10.743 -0.531 -2.177 1.00 9.51 194 LEU A C 1
ATOM 1442 O O . LEU A 1 228 ? -11.383 -0.006 -1.309 1.00 8.71 194 LEU A O 1
ATOM 1447 N N . TRP A 1 229 ? -9.442 -0.779 -2.061 1.00 9.42 195 TRP A N 1
ATOM 1448 C CA . TRP A 1 229 ? -8.650 -0.134 -1.051 1.00 9.06 195 TRP A CA 1
ATOM 1449 C C . TRP A 1 229 ? -7.289 0.341 -1.559 1.00 8.39 195 TRP A C 1
ATOM 1450 O O . TRP A 1 229 ? -6.907 0.099 -2.676 1.00 7.70 195 TRP A O 1
ATOM 1461 N N . LEU A 1 230 ? -6.578 1.033 -0.703 1.00 8.41 196 LEU A N 1
ATOM 1462 C CA . LEU A 1 230 ? -5.174 1.328 -0.978 1.00 9.61 196 LEU A CA 1
ATOM 1463 C C . LEU A 1 230 ? -4.268 0.369 -0.154 1.00 9.93 196 LEU A C 1
ATOM 1464 O O . LEU A 1 230 ? -4.333 0.358 1.065 1.00 9.88 196 LEU A O 1
ATOM 1469 N N . ASP A 1 231 ? -3.458 -0.419 -0.843 1.00 10.46 197 ASP A N 1
ATOM 1470 C CA . ASP A 1 231 ? -2.568 -1.376 -0.192 1.00 11.62 197 ASP A CA 1
ATOM 1471 C C . ASP A 1 231 ? -1.398 -0.624 0.476 1.00 12.44 197 ASP A C 1
ATOM 1472 O O . ASP A 1 231 ? -1.370 0.569 0.442 1.00 11.72 197 ASP A O 1
ATOM 1477 N N . ALA A 1 232 ? -0.465 -1.344 1.076 1.00 13.59 198 ALA A N 1
ATOM 1478 C CA . ALA A 1 232 ? 0.648 -0.686 1.780 1.00 13.98 198 ALA A CA 1
ATOM 1479 C C . ALA A 1 232 ? 1.513 0.179 0.877 1.00 13.43 198 ALA A C 1
ATOM 1480 O O . ALA A 1 232 ? 2.124 1.121 1.347 1.00 14.60 198 ALA A O 1
ATOM 1482 N N . SER A 1 233 ? 1.588 -0.145 -0.408 1.00 12.89 199 SER A N 1
ATOM 1483 C CA . SER A 1 233 ? 2.321 0.682 -1.348 1.00 13.34 199 SER A CA 1
ATOM 1484 C C . SER A 1 233 ? 1.534 1.903 -1.861 1.00 13.26 199 SER A C 1
ATOM 1485 O O . SER A 1 233 ? 2.080 2.695 -2.632 1.00 13.58 199 SER A O 1
ATOM 1488 N N . GLY A 1 234 ? 0.275 2.044 -1.421 1.00 12.06 200 GLY A N 1
ATOM 1489 C CA . GLY A 1 234 ? -0.629 3.061 -1.946 1.00 11.76 200 GLY A CA 1
ATOM 1490 C C . GLY A 1 234 ? -1.240 2.714 -3.287 1.00 11.02 200 GLY A C 1
ATOM 1491 O O . GLY A 1 234 ? -1.907 3.549 -3.885 1.00 11.65 200 GLY A O 1
ATOM 1492 N N . LYS A 1 235 ? -1.026 1.488 -3.769 1.00 11.71 201 LYS A N 1
ATOM 1493 C CA . LYS A 1 235 ? -1.674 1.025 -5.018 1.00 10.67 201 LYS A CA 1
ATOM 1494 C C . LYS A 1 235 ? -3.171 0.746 -4.796 1.00 9.20 201 LYS A C 1
ATOM 1495 O O . LYS A 1 235 ? -3.579 0.366 -3.708 1.00 8.51 201 LYS A O 1
ATOM 1501 N N . LEU A 1 236 ? -3.985 1.036 -5.808 1.00 9.57 202 LEU A N 1
ATOM 1502 C CA . LEU A 1 236 ? -5.444 0.749 -5.825 1.00 9.51 202 LEU A CA 1
ATOM 1503 C C . LEU A 1 236 ? -5.764 -0.724 -6.109 1.00 10.53 202 LEU A C 1
ATOM 1504 O O . LEU A 1 236 ? -5.305 -1.288 -7.090 1.00 11.64 202 LEU A O 1
ATOM 1509 N N . VAL A 1 237 ? -6.567 -1.346 -5.266 1.00 11.09 203 VAL A N 1
ATOM 1510 C CA . VAL A 1 237 ? -6.749 -2.792 -5.379 1.00 11.51 203 VAL A CA 1
ATOM 1511 C C . VAL A 1 237 ? -8.177 -3.135 -5.041 1.00 10.47 203 VAL A C 1
ATOM 1512 O O . VAL A 1 237 ? -8.628 -2.852 -3.939 1.00 11.03 203 VAL A O 1
ATOM 1516 N N . PRO A 1 238 ? -8.939 -3.696 -6.005 1.00 11.38 204 PRO A N 1
ATOM 1517 C CA . PRO A 1 238 ? -10.292 -4.210 -5.678 1.00 11.33 204 PRO A CA 1
ATOM 1518 C C . PRO A 1 238 ? -10.230 -5.343 -4.699 1.00 11.85 204 PRO A C 1
ATOM 1519 O O . PRO A 1 238 ? -9.366 -6.190 -4.827 1.00 12.54 204 PRO A O 1
ATOM 1523 N N . ILE A 1 239 ? -11.105 -5.343 -3.694 1.00 12.76 205 ILE A N 1
ATOM 1524 C CA . ILE A 1 239 ? -11.086 -6.392 -2.687 1.00 13.84 205 ILE A CA 1
ATOM 1525 C C . ILE A 1 239 ? -12.440 -7.152 -2.572 1.00 14.47 205 ILE A C 1
ATOM 1526 O O . ILE A 1 239 ? -12.516 -8.201 -1.923 1.00 14.09 205 ILE A O 1
ATOM 1531 N N . ALA A 1 240 ? -13.489 -6.628 -3.213 1.00 14.54 206 ALA A N 1
ATOM 1532 C CA . ALA A 1 240 ? -14.819 -7.245 -3.198 1.00 14.77 206 ALA A CA 1
ATOM 1533 C C . ALA A 1 240 ? -15.681 -6.590 -4.270 1.00 15.57 206 ALA A C 1
ATOM 1534 O O . ALA A 1 240 ? -15.463 -5.407 -4.640 1.00 14.14 206 ALA A O 1
ATOM 1536 N N . LYS A 1 241 ? -16.614 -7.383 -4.815 1.00 16.07 207 LYS A N 1
ATOM 1537 C CA . LYS A 1 241 ? -17.598 -6.888 -5.778 1.00 16.66 207 LYS A CA 1
ATOM 1538 C C . LYS A 1 241 ? -19.008 -7.206 -5.282 1.00 17.86 207 LYS A C 1
ATOM 1539 O O . LYS A 1 241 ? -19.416 -8.363 -5.190 1.00 18.13 207 LYS A O 1
ATOM 1545 N N . LEU A 1 242 ? -19.721 -6.160 -4.879 1.00 18.18 208 LEU A N 1
ATOM 1546 C CA . LEU A 1 242 ? -20.978 -6.360 -4.190 1.00 18.63 208 LEU A CA 1
ATOM 1547 C C . LEU A 1 242 ? -22.157 -6.190 -5.163 1.00 19.18 208 LEU A C 1
ATOM 1548 O O . LEU A 1 242 ? -22.159 -5.254 -5.977 1.00 19.02 208 LEU A O 1
ATOM 1553 N N . ARG A 1 243 ? -23.131 -7.122 -5.109 1.00 19.85 209 ARG A N 1
ATOM 1554 C CA . ARG A 1 243 ? -24.417 -6.895 -5.783 1.00 19.90 209 ARG A CA 1
ATOM 1555 C C . ARG A 1 243 ? -25.172 -5.836 -5.009 1.00 19.76 209 ARG A C 1
ATOM 1556 O O . ARG A 1 243 ? -25.809 -6.107 -3.977 1.00 19.73 209 ARG A O 1
ATOM 1564 N N . GLY A 1 244 ? -25.053 -4.607 -5.495 1.00 20.02 210 GLY A N 1
ATOM 1565 C CA . GLY A 1 244 ? -25.867 -3.508 -5.009 1.00 19.92 210 GLY A CA 1
ATOM 1566 C C . GLY A 1 244 ? -25.220 -2.574 -4.010 1.00 19.52 210 GLY A C 1
ATOM 1567 O O . GLY A 1 244 ? -24.277 -2.937 -3.305 1.00 19.78 210 GLY A O 1
ATOM 1568 N N . ARG A 1 245 ? -25.775 -1.379 -3.926 1.00 19.14 211 ARG A N 1
ATOM 1569 C CA . ARG A 1 245 ? -25.188 -0.305 -3.128 1.00 19.56 211 ARG A CA 1
ATOM 1570 C C . ARG A 1 245 ? -25.342 -0.590 -1.628 1.00 18.76 211 ARG A C 1
ATOM 1571 O O . ARG A 1 245 ? -24.425 -0.318 -0.844 1.00 18.30 211 ARG A O 1
ATOM 1579 N N . LYS A 1 246 ? -26.465 -1.175 -1.231 1.00 18.37 212 LYS A N 1
ATOM 1580 C CA . LYS A 1 246 ? -26.635 -1.468 0.218 1.00 19.10 212 LYS A CA 1
ATOM 1581 C C . LYS A 1 246 ? -25.632 -2.475 0.725 1.00 18.27 212 LYS A C 1
ATOM 1582 O O . LYS A 1 246 ? -25.075 -2.317 1.804 1.00 18.39 212 LYS A O 1
ATOM 1588 N N . LYS A 1 247 ? -25.339 -3.467 -0.094 1.00 18.38 213 LYS A N 1
ATOM 1589 C CA . LYS A 1 247 ? -24.360 -4.484 0.262 1.00 17.99 213 LYS A CA 1
ATOM 1590 C C . LYS A 1 247 ? -22.924 -3.907 0.211 1.00 17.19 213 LYS A C 1
ATOM 1591 O O . LYS A 1 247 ? -22.108 -4.193 1.101 1.00 16.87 213 LYS A O 1
ATOM 1597 N N . GLY A 1 248 ? -22.638 -3.093 -0.809 1.00 16.06 214 GLY A N 1
ATOM 1598 C CA . GLY A 1 248 ? -21.334 -2.433 -0.971 1.00 15.60 214 GLY A CA 1
ATOM 1599 C C . GLY A 1 248 ? -20.954 -1.623 0.260 1.00 16.19 214 GLY A C 1
ATOM 1600 O O . GLY A 1 248 ? -19.865 -1.792 0.813 1.00 15.42 214 GLY A O 1
ATOM 1601 N N . MET A 1 249 ? -21.898 -0.796 0.713 1.00 16.10 215 MET A N 1
ATOM 1602 C CA . MET A 1 249 ? -21.811 -0.010 1.969 1.00 16.03 215 MET A CA 1
ATOM 1603 C C . MET A 1 249 ? -21.588 -0.837 3.244 1.00 16.25 215 MET A C 1
ATOM 1604 O O . MET A 1 249 ? -20.671 -0.526 4.035 1.00 15.27 215 MET A O 1
ATOM 1609 N N . LYS A 1 250 ? -22.401 -1.901 3.409 1.00 15.53 216 LYS A N 1
ATOM 1610 C CA . LYS A 1 250 ? -22.269 -2.827 4.526 1.00 16.32 216 LYS A CA 1
ATOM 1611 C C . LYS A 1 250 ? -20.875 -3.428 4.603 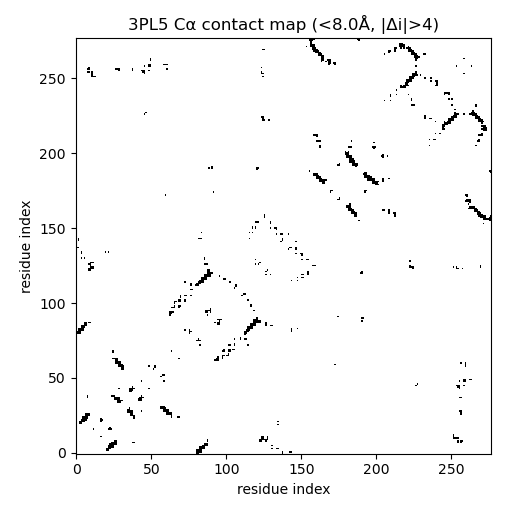1.00 15.95 216 LYS A C 1
ATOM 1612 O O . LYS A 1 250 ? -20.281 -3.465 5.680 1.00 15.01 216 LYS A O 1
ATOM 1618 N N . GLU A 1 251 ? -20.398 -3.913 3.472 1.00 13.97 217 GLU A N 1
ATOM 1619 C CA . GLU A 1 251 ? -19.080 -4.464 3.342 1.00 15.54 217 GLU A CA 1
ATOM 1620 C C . GLU A 1 251 ? -17.995 -3.435 3.663 1.00 14.75 217 GLU A C 1
ATOM 1621 O O . GLU A 1 251 ? -17.096 -3.730 4.431 1.00 16.44 217 GLU A O 1
ATOM 1627 N N . MET A 1 252 ? -18.115 -2.233 3.093 1.00 14.93 218 MET A N 1
ATOM 1628 C CA . MET A 1 252 ? -17.192 -1.133 3.327 1.00 13.78 218 MET A CA 1
ATOM 1629 C C . MET A 1 252 ? -17.176 -0.777 4.814 1.00 14.20 218 MET A C 1
ATOM 1630 O O . MET A 1 252 ? -16.115 -0.585 5.414 1.00 13.78 218 MET A O 1
ATOM 1635 N N . LEU A 1 253 ? -18.350 -0.725 5.424 1.00 14.87 219 LEU A N 1
ATOM 1636 C CA . LEU A 1 253 ? -18.435 -0.448 6.862 1.00 16.16 219 LEU A CA 1
ATOM 1637 C C . LEU A 1 253 ? -17.763 -1.545 7.658 1.00 16.32 219 LEU A C 1
ATOM 1638 O O . LEU A 1 253 ? -17.004 -1.269 8.568 1.00 17.52 219 LEU A O 1
ATOM 1643 N N . LYS A 1 254 ? -17.991 -2.792 7.280 1.00 16.44 220 LYS A N 1
ATOM 1644 C CA . LYS A 1 254 ? -17.394 -3.882 8.022 1.00 15.61 220 LYS A CA 1
ATOM 1645 C C . LYS A 1 254 ? -15.862 -3.851 7.966 1.00 15.29 220 LYS A C 1
ATOM 1646 O O . LYS A 1 254 ? -15.174 -3.897 9.002 1.00 14.69 220 LYS A O 1
ATOM 1652 N N . ARG A 1 255 ? -15.323 -3.807 6.761 1.00 15.48 221 ARG A N 1
ATOM 1653 C CA . ARG A 1 255 ? -13.878 -3.638 6.571 1.00 15.53 221 ARG A CA 1
ATOM 1654 C C . ARG A 1 255 ? -13.258 -2.401 7.259 1.00 14.65 221 ARG A C 1
ATOM 1655 O O . ARG A 1 255 ? -12.191 -2.502 7.850 1.00 13.85 221 ARG A O 1
ATOM 1663 N N . ALA A 1 256 ? -13.953 -1.272 7.250 1.00 13.70 222 ALA A N 1
ATOM 1664 C CA . ALA A 1 256 ? -13.463 -0.056 7.898 1.00 13.53 222 ALA A CA 1
ATOM 1665 C C . ALA A 1 256 ? -13.403 -0.149 9.433 1.00 14.49 222 ALA A C 1
ATOM 1666 O O . ALA A 1 256 ? -12.554 0.469 10.079 1.00 13.53 222 ALA A O 1
ATOM 1668 N N . THR A 1 257 ? -14.329 -0.923 10.006 1.00 15.38 223 THR A N 1
ATOM 1669 C CA . THR A 1 257 ? -14.497 -1.009 11.452 1.00 15.83 223 THR A CA 1
ATOM 1670 C C . THR A 1 257 ? -13.872 -2.284 12.002 1.00 16.94 223 THR A C 1
ATOM 1671 O O . THR A 1 257 ? -14.020 -2.592 13.186 1.00 18.05 223 THR A O 1
ATOM 1675 N N . ALA A 1 258 ? -13.153 -3.011 11.155 1.00 16.96 224 ALA A N 1
ATOM 1676 C CA . ALA A 1 258 ? -12.455 -4.203 11.611 1.00 18.10 224 ALA A CA 1
ATOM 1677 C C . ALA A 1 258 ? -11.399 -3.825 12.650 1.00 18.72 224 ALA A C 1
ATOM 1678 O O . ALA A 1 258 ? -11.250 -4.526 13.638 1.00 19.73 224 ALA A O 1
ATOM 1680 N N . ASP A 1 259 ? -10.684 -2.712 12.418 1.00 17.66 225 ASP A N 1
ATOM 1681 C CA . ASP A 1 259 ? -9.514 -2.321 13.207 1.00 16.86 225 ASP A CA 1
ATOM 1682 C C . ASP A 1 259 ? -9.578 -0.820 13.446 1.00 17.52 225 ASP A C 1
ATOM 1683 O O . ASP A 1 259 ? -9.175 -0.035 12.560 1.00 18.10 225 ASP A O 1
ATOM 1688 N N . VAL A 1 260 ? -10.124 -0.412 14.596 1.00 16.13 226 VAL A N 1
ATOM 1689 C CA . VAL A 1 260 ? -10.220 0.994 14.924 1.00 15.94 226 VAL A CA 1
ATOM 1690 C C . VAL A 1 260 ? -9.331 1.297 16.144 1.00 15.74 226 VAL A C 1
ATOM 1691 O O . VAL A 1 260 ? -9.553 0.782 17.251 1.00 15.68 226 VAL A O 1
ATOM 1695 N N . ALA A 1 261 ? -8.307 2.111 15.933 1.00 15.05 227 ALA A N 1
ATOM 1696 C CA . ALA A 1 261 ? -7.410 2.481 17.028 1.00 15.81 227 ALA A CA 1
ATOM 1697 C C . ALA A 1 261 ? -7.415 3.985 17.240 1.00 15.94 227 ALA A C 1
ATOM 1698 O O . ALA A 1 261 ? -6.517 4.535 17.866 1.00 16.38 227 ALA A O 1
ATOM 1700 N N . HIS A 1 262 ? -8.440 4.639 16.709 1.00 16.00 228 HIS A N 1
ATOM 1701 C CA . HIS A 1 262 ? -8.535 6.080 16.741 1.00 16.51 228 HIS A CA 1
ATOM 1702 C C . HIS A 1 262 ? -10.010 6.470 16.708 1.00 16.38 228 HIS A C 1
ATOM 1703 O O . HIS A 1 262 ? -10.798 5.853 15.994 1.00 17.79 228 HIS A O 1
ATOM 1710 N N . ASP A 1 263 ? -10.381 7.457 17.525 1.00 16.86 229 ASP A N 1
ATOM 1711 C CA . ASP A 1 263 ? -11.774 7.766 17.812 1.00 16.39 229 ASP A CA 1
ATOM 1712 C C . ASP A 1 263 ? -12.572 8.468 16.661 1.00 15.85 229 ASP A C 1
ATOM 1713 O O . ASP A 1 263 ? -13.789 8.724 16.792 1.00 12.91 229 ASP A O 1
ATOM 1718 N N . THR A 1 264 ? -11.902 8.692 15.515 1.00 14.57 230 THR A N 1
ATOM 1719 C CA . THR A 1 264 ? -12.486 9.474 14.409 1.00 14.74 230 THR A CA 1
ATOM 1720 C C . THR A 1 264 ? -12.425 8.740 13.081 1.00 13.45 230 THR A C 1
ATOM 1721 O O . THR A 1 264 ? -11.434 8.086 12.772 1.00 13.44 230 THR A O 1
ATOM 1725 N N . ALA A 1 265 ? -13.519 8.816 12.322 1.00 12.65 231 ALA A N 1
ATOM 1726 C CA . ALA A 1 2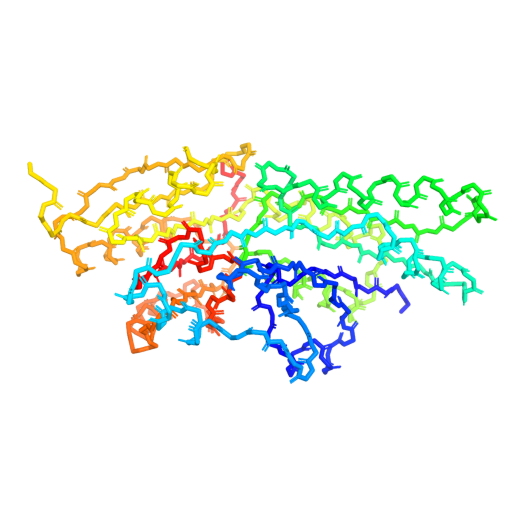65 ? -13.572 8.268 10.959 1.00 10.28 231 ALA A CA 1
ATOM 1727 C C . ALA A 1 265 ? -13.936 9.373 9.953 1.00 8.86 231 ALA A C 1
ATOM 1728 O O . ALA A 1 265 ? -14.401 10.440 10.322 1.00 7.99 231 ALA A O 1
ATOM 1730 N N . VAL A 1 266 ? -13.669 9.129 8.680 1.00 8.34 232 VAL A N 1
ATOM 1731 C CA . VAL A 1 266 ? -13.979 10.137 7.666 1.00 6.84 232 VAL A CA 1
ATOM 1732 C C . VAL A 1 266 ? -14.809 9.430 6.632 1.00 6.90 232 VAL A C 1
ATOM 1733 O O . VAL A 1 266 ? -14.505 8.300 6.320 1.00 5.90 232 VAL A O 1
ATOM 1737 N N . VAL A 1 267 ? -15.881 10.091 6.151 1.00 7.34 233 VAL A N 1
ATOM 1738 C CA . VAL A 1 267 ? -16.677 9.578 5.026 1.00 7.20 233 VAL A CA 1
ATOM 1739 C C . VAL A 1 267 ? -16.557 10.631 3.928 1.00 6.04 233 VAL A C 1
ATOM 1740 O O . VAL A 1 267 ? -16.622 11.807 4.227 1.00 7.33 233 VAL A O 1
ATOM 1744 N N . ALA A 1 268 ? -16.377 10.194 2.690 1.00 5.64 234 ALA A N 1
ATOM 1745 C CA . ALA A 1 268 ? -16.379 11.076 1.490 1.00 6.59 234 ALA A CA 1
ATOM 1746 C C . ALA A 1 268 ? -17.394 10.578 0.499 1.00 6.99 234 ALA A C 1
ATOM 1747 O O . ALA A 1 268 ? -17.658 9.395 0.425 1.00 7.93 234 ALA A O 1
ATOM 1749 N N . TYR A 1 269 ? -17.958 11.497 -0.274 1.00 8.71 235 TYR A N 1
ATOM 1750 C CA . TYR A 1 269 ? -18.924 11.134 -1.306 1.00 8.44 235 TYR A CA 1
ATOM 1751 C C . TYR A 1 269 ? -18.768 12.016 -2.552 1.00 8.49 235 TYR A C 1
ATOM 1752 O O . TYR A 1 269 ? -18.351 13.181 -2.465 1.00 6.88 235 TYR A O 1
ATOM 1761 N N . ALA A 1 270 ? -19.121 11.434 -3.699 1.00 8.13 236 ALA A N 1
ATOM 1762 C CA . ALA A 1 270 ? -19.113 12.130 -4.988 1.00 8.50 236 ALA A CA 1
ATOM 1763 C C . ALA A 1 270 ? -20.352 12.972 -5.158 1.00 10.07 236 ALA A C 1
ATOM 1764 O O . ALA A 1 270 ? -20.229 14.163 -5.498 1.00 9.85 236 ALA A O 1
ATOM 1766 N N . ASN A 1 271 ? -21.527 12.351 -4.945 1.00 12.21 237 ASN A N 1
ATOM 1767 C CA . ASN A 1 271 ? -22.860 12.872 -5.314 1.00 13.13 237 ASN A CA 1
ATOM 1768 C C . ASN A 1 271 ? -23.799 12.896 -4.113 1.00 14.80 237 ASN A C 1
ATOM 1769 O O . ASN A 1 271 ? -24.564 13.849 -3.926 1.00 17.09 237 ASN A O 1
ATOM 1774 N N . ASP A 1 272 ? -23.779 11.822 -3.323 1.00 13.46 238 ASP A N 1
ATOM 1775 C CA . ASP A 1 272 ? -24.940 11.437 -2.553 1.00 13.66 238 ASP A CA 1
ATOM 1776 C C . ASP A 1 272 ? -24.699 11.692 -1.056 1.00 12.86 238 ASP A C 1
ATOM 1777 O O . ASP A 1 272 ? -24.142 10.872 -0.328 1.00 12.02 238 ASP A O 1
ATOM 1782 N N . SER A 1 273 ? -25.101 12.878 -0.609 1.00 13.77 239 SER A N 1
ATOM 1783 C CA . SER A 1 273 ? -24.800 13.315 0.746 1.00 13.89 239 SER A CA 1
ATOM 1784 C C . SER A 1 273 ? -25.638 12.562 1.763 1.00 14.06 239 SER A C 1
ATOM 1785 O O . SER A 1 273 ? -25.217 12.365 2.895 1.00 13.69 239 SER A O 1
ATOM 1788 N N . GLU A 1 274 ? -26.821 12.106 1.360 1.00 15.01 240 GLU A N 1
ATOM 1789 C CA . GLU A 1 274 ? -27.655 11.323 2.259 1.00 15.78 240 GLU A CA 1
ATOM 1790 C C . GLU A 1 274 ? -27.048 9.929 2.527 1.00 15.48 240 GLU A C 1
ATOM 1791 O O . GLU A 1 274 ? -27.033 9.456 3.682 1.00 15.16 240 GLU A O 1
ATOM 1797 N N . ALA A 1 275 ? -26.520 9.303 1.472 1.00 15.23 241 ALA A N 1
ATOM 1798 C CA . ALA A 1 275 ? -25.773 8.047 1.607 1.00 15.75 241 ALA A CA 1
ATOM 1799 C C . ALA A 1 275 ? -24.609 8.153 2.566 1.00 15.88 241 ALA A C 1
ATOM 1800 O O . ALA A 1 275 ? -24.281 7.177 3.267 1.00 16.05 241 ALA A O 1
ATOM 1802 N N . ALA A 1 276 ? -23.955 9.310 2.570 1.00 15.36 242 ALA A N 1
ATOM 1803 C CA . ALA A 1 276 ? -22.799 9.522 3.435 1.00 15.46 242 ALA A CA 1
ATOM 1804 C C . ALA A 1 276 ? -23.279 9.654 4.892 1.00 15.92 242 ALA A C 1
ATOM 1805 O O . ALA A 1 276 ? -22.642 9.147 5.839 1.00 15.96 242 ALA A O 1
ATOM 1807 N N . GLU A 1 277 ? -24.403 10.340 5.066 1.00 15.98 243 GLU A N 1
ATOM 1808 C CA . GLU A 1 277 ? -25.065 10.432 6.379 1.00 18.01 243 GLU A CA 1
ATOM 1809 C C . GLU A 1 277 ? -25.416 9.083 6.987 1.00 16.72 243 GLU A C 1
ATOM 1810 O O . GLU A 1 277 ? -25.265 8.866 8.192 1.00 16.69 243 GLU A O 1
ATOM 1816 N N . ASN A 1 278 ? -25.862 8.171 6.138 1.00 17.52 244 ASN A N 1
ATOM 1817 C CA . ASN A 1 278 ? -26.163 6.822 6.554 1.00 17.66 244 ASN A CA 1
ATOM 1818 C C . ASN A 1 278 ? -24.885 6.110 6.994 1.00 17.73 244 ASN A C 1
ATOM 1819 O O . ASN A 1 278 ? -24.912 5.375 7.993 1.00 18.98 244 ASN A O 1
ATOM 1824 N N . LEU A 1 279 ? -23.761 6.341 6.290 1.00 15.88 245 LEU A N 1
ATOM 1825 C CA . LEU A 1 279 ? -22.456 5.811 6.717 1.00 14.45 245 LEU A CA 1
ATOM 1826 C C . LEU A 1 279 ? -22.034 6.402 8.073 1.00 14.78 245 LEU A C 1
ATOM 1827 O O . LEU A 1 279 ? -21.728 5.663 9.000 1.00 13.84 245 LEU A O 1
ATOM 1832 N N . LYS A 1 280 ? -22.015 7.731 8.153 1.00 14.13 246 LYS A N 1
ATOM 1833 C CA . LYS A 1 280 ? -21.845 8.462 9.403 1.00 15.37 246 LYS A CA 1
ATOM 1834 C C . LYS A 1 280 ? -22.632 7.871 10.605 1.00 16.11 246 LYS A C 1
ATOM 1835 O O . LYS A 1 280 ? -22.026 7.558 11.640 1.00 16.25 246 LYS A O 1
ATOM 1841 N N . GLU A 1 281 ? -23.956 7.725 10.475 1.00 17.75 247 GLU A N 1
ATOM 1842 C CA . GLU A 1 281 ? -24.779 7.199 11.604 1.00 18.78 247 GLU A CA 1
ATOM 1843 C C . GLU A 1 281 ? -24.283 5.813 12.072 1.00 18.76 247 GLU A C 1
ATOM 1844 O O . GLU A 1 281 ? -24.077 5.578 13.287 1.00 19.09 247 GLU A O 1
ATOM 1850 N N . GLN A 1 282 ? -24.044 4.939 11.096 1.00 17.65 248 GLN A N 1
ATOM 1851 C CA . GLN A 1 282 ? -23.536 3.591 11.311 1.00 18.54 248 GLN A CA 1
ATOM 1852 C C . GLN A 1 282 ? -22.182 3.555 12.021 1.00 19.25 248 GLN A C 1
ATOM 1853 O O . GLN A 1 282 ? -22.007 2.905 13.075 1.00 19.55 248 GLN A O 1
ATOM 1859 N N . LEU A 1 283 ? -21.229 4.284 11.460 1.00 19.20 249 LEU A N 1
ATOM 1860 C CA . LEU A 1 283 ? -19.951 4.524 12.131 1.00 18.19 249 LEU A CA 1
ATOM 1861 C C . LEU A 1 283 ? -20.094 4.963 13.576 1.00 18.69 249 LEU A C 1
ATOM 1862 O O . LEU A 1 283 ? -19.583 4.286 14.460 1.00 19.64 249 LEU A O 1
ATOM 1867 N N . LEU A 1 284 ? -20.783 6.077 13.806 1.00 18.86 250 LEU A N 1
ATOM 1868 C CA . LEU A 1 284 ? -20.982 6.634 15.154 1.00 20.87 250 LEU A CA 1
ATOM 1869 C C . LEU A 1 284 ? -21.655 5.662 16.161 1.00 22.01 250 LEU A C 1
ATOM 1870 O O . LEU A 1 284 ? -21.564 5.840 17.402 1.00 22.58 250 LEU A O 1
ATOM 1875 N N . ALA A 1 285 ? -22.307 4.634 15.631 1.00 22.55 251 ALA A N 1
ATOM 1876 C CA . ALA A 1 285 ? -22.872 3.550 16.461 1.00 23.60 251 ALA A CA 1
ATOM 1877 C C . ALA A 1 285 ? -21.812 2.580 16.990 1.00 23.57 251 ALA A C 1
ATOM 1878 O O . ALA A 1 285 ? -22.107 1.835 17.930 1.00 24.49 251 ALA A O 1
ATOM 1880 N N . ASN A 1 286 ? -20.610 2.557 16.394 1.00 22.66 252 ASN A N 1
ATOM 1881 C CA . ASN A 1 286 ? -19.454 1.865 17.022 1.00 22.06 252 ASN A CA 1
ATOM 1882 C C . ASN A 1 286 ? -19.029 2.643 18.291 1.00 21.72 252 ASN A C 1
ATOM 1883 O O . ASN A 1 286 ? -18.794 3.878 18.232 1.00 20.85 252 ASN A O 1
ATOM 1888 N N . GLU A 1 287 ? -18.924 1.951 19.436 1.00 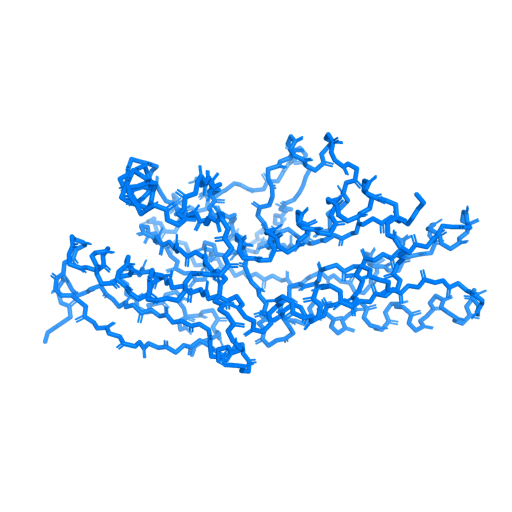20.64 253 GLU A N 1
ATOM 1889 C CA . GLU A 1 287 ? -18.438 2.633 20.663 1.00 19.45 253 GLU A CA 1
ATOM 1890 C C . GLU A 1 287 ? -17.055 3.244 20.466 1.00 19.70 253 GLU A C 1
ATOM 1891 O O . GLU A 1 287 ? -16.727 4.247 21.099 1.00 18.84 253 GLU A O 1
ATOM 1897 N N . LYS A 1 288 ? -16.249 2.637 19.585 1.00 19.95 254 LYS A N 1
ATOM 1898 C CA . LYS A 1 288 ? -14.898 3.143 19.295 1.00 20.86 254 LYS A CA 1
ATOM 1899 C C . LYS A 1 288 ? -14.886 4.463 18.486 1.00 21.09 254 LYS A C 1
ATOM 1900 O O . LYS A 1 288 ? -13.922 5.247 18.550 1.00 22.27 254 LYS A O 1
ATOM 1906 N N . ILE A 1 289 ? -15.942 4.692 17.710 1.00 21.84 255 ILE A N 1
ATOM 1907 C CA . ILE A 1 289 ? -16.017 5.882 16.868 1.00 20.78 255 ILE A CA 1
ATOM 1908 C C . ILE A 1 289 ? -16.834 6.945 17.556 1.00 20.63 255 ILE A C 1
ATOM 1909 O O . ILE A 1 289 ? -18.033 6.795 17.722 1.00 20.30 255 ILE A O 1
ATOM 1914 N N . LYS A 1 290 ? -16.159 8.008 17.996 1.00 19.85 256 LYS A N 1
ATOM 1915 C CA . LYS A 1 290 ? -16.862 9.133 18.592 1.00 20.44 256 LYS A CA 1
ATOM 1916 C C . LYS A 1 290 ? -17.141 10.285 17.668 1.00 20.10 256 LYS A C 1
ATOM 1917 O O . LYS A 1 290 ? -18.036 11.066 17.938 1.00 20.29 256 LYS A O 1
ATOM 1923 N N . ASN A 1 291 ? -16.383 10.406 16.574 1.00 20.28 257 ASN A N 1
ATOM 1924 C CA . ASN A 1 291 ? -16.589 11.507 15.639 1.00 19.57 257 ASN A CA 1
ATOM 1925 C C . ASN A 1 291 ? -16.503 11.041 14.215 1.00 18.11 257 ASN A C 1
ATOM 1926 O O . ASN A 1 291 ? -15.840 10.039 13.917 1.00 18.03 257 ASN A O 1
ATOM 1931 N N . VAL A 1 292 ? -17.213 11.743 13.345 1.00 16.55 258 VAL A N 1
ATOM 1932 C CA . VAL A 1 292 ? -17.155 11.434 11.909 1.00 15.46 258 VAL A CA 1
ATOM 1933 C C . VAL A 1 292 ? -17.049 12.745 11.175 1.00 15.20 258 VAL A C 1
ATOM 1934 O O . VAL A 1 292 ? -17.843 13.634 11.394 1.00 15.48 258 VAL A O 1
ATOM 1938 N N . VAL A 1 293 ? -16.021 12.865 10.343 1.00 14.99 259 VAL A N 1
ATOM 1939 C CA . VAL A 1 293 ? -15.805 14.026 9.447 1.00 14.10 259 VAL A CA 1
ATOM 1940 C C . VAL A 1 293 ? -16.371 13.614 8.091 1.00 13.37 259 VAL A C 1
ATOM 1941 O O . VAL A 1 293 ? -16.109 12.516 7.637 1.00 13.49 259 VAL A O 1
ATOM 1945 N N . THR A 1 294 ? -17.200 14.443 7.474 1.00 13.83 260 THR A N 1
ATOM 1946 C CA . THR A 1 294 ? -17.793 14.097 6.166 1.00 13.65 260 THR A CA 1
ATOM 1947 C C . THR A 1 294 ? -17.404 15.197 5.226 1.00 13.01 260 THR A C 1
ATOM 1948 O O . THR A 1 294 ? -17.443 16.381 5.613 1.00 11.83 260 THR A O 1
ATOM 1952 N N . LEU A 1 295 ? -16.920 14.780 4.053 1.00 11.60 261 LEU A N 1
ATOM 1953 C CA . LEU A 1 295 ? -16.236 15.658 3.080 1.00 11.87 261 LEU A CA 1
ATOM 1954 C C . LEU A 1 295 ? -16.716 15.271 1.669 1.00 10.93 261 LEU A C 1
ATOM 1955 O O . LEU A 1 295 ? -16.597 14.096 1.292 1.00 12.37 261 LEU A O 1
ATOM 1960 N N . PRO A 1 296 ? -17.273 16.231 0.888 1.00 9.62 262 PRO A N 1
ATOM 1961 C CA . PRO A 1 296 ? -17.499 15.908 -0.531 1.00 8.30 262 PRO A CA 1
ATOM 1962 C C . PRO A 1 296 ? -16.171 15.666 -1.269 1.00 7.66 262 PRO A C 1
ATOM 1963 O O . PRO A 1 296 ? -15.166 16.393 -1.069 1.00 5.79 262 PRO A O 1
ATOM 1967 N N . LEU A 1 297 ? -16.157 14.656 -2.122 1.00 6.95 263 LEU A N 1
ATOM 1968 C CA . LEU A 1 297 ? -15.015 14.505 -3.034 1.00 6.75 263 LEU A CA 1
ATOM 1969 C C . LEU A 1 297 ? -14.798 15.776 -3.887 1.00 6.19 263 LEU A C 1
ATOM 1970 O O . LEU A 1 297 ? -15.773 16.380 -4.373 1.00 5.69 263 LEU A O 1
ATOM 1975 N N . GLY A 1 298 ? -13.542 16.161 -4.115 1.00 3.20 264 GLY A N 1
ATOM 1976 C CA . GLY A 1 298 ? -13.261 17.279 -5.030 1.00 2.77 264 GLY A CA 1
ATOM 1977 C C . GLY A 1 298 ? -13.231 16.823 -6.497 1.00 2.51 264 GLY A C 1
ATOM 1978 O O . GLY A 1 298 ? -13.295 15.603 -6.768 1.00 3.64 264 GLY A O 1
ATOM 1979 N N . PRO A 1 299 ? -13.159 17.779 -7.459 1.00 2.00 265 PRO A N 1
ATOM 1980 C CA . PRO A 1 299 ? -13.201 17.408 -8.867 1.00 2.00 265 PRO A CA 1
ATOM 1981 C C . PRO A 1 299 ? -12.016 16.591 -9.401 1.00 2.63 265 PRO A C 1
ATOM 1982 O O . PRO A 1 299 ? -12.208 15.830 -10.363 1.00 3.83 265 PRO A O 1
ATOM 1986 N N . VAL A 1 300 ? -10.813 16.740 -8.833 1.00 2.25 266 VAL A N 1
ATOM 1987 C CA . VAL A 1 300 ? -9.684 15.939 -9.321 1.00 2.48 266 VAL A CA 1
ATOM 1988 C C . VAL A 1 300 ? -9.936 14.453 -9.017 1.00 2.00 266 VAL A C 1
ATOM 1989 O O . VAL A 1 300 ? -9.905 13.626 -9.920 1.00 2.29 266 VAL A O 1
ATOM 1993 N N . ILE A 1 301 ? -10.242 14.121 -7.767 1.00 2.00 267 ILE A N 1
ATOM 1994 C CA . ILE A 1 301 ? -10.574 12.758 -7.388 1.00 2.00 267 ILE A CA 1
ATOM 1995 C C . ILE A 1 301 ? -11.829 12.226 -8.133 1.00 3.44 267 ILE A C 1
ATOM 1996 O O . ILE A 1 301 ? -11.831 11.092 -8.654 1.00 3.54 267 ILE A O 1
ATOM 2001 N N . SER A 1 302 ? -12.880 13.039 -8.169 1.00 3.54 268 SER A N 1
ATOM 2002 C CA . SER A 1 302 ? -14.135 12.706 -8.851 1.00 4.21 268 SER A CA 1
ATOM 2003 C C . SER A 1 302 ? -13.851 12.398 -10.324 1.00 4.98 268 SER A C 1
ATOM 2004 O O . SER A 1 302 ? -14.481 11.509 -10.876 1.00 4.92 268 SER A O 1
ATOM 2007 N N . THR A 1 303 ? -12.918 13.111 -10.959 1.00 4.61 269 THR A N 1
ATOM 2008 C CA . THR A 1 303 ? -12.605 12.826 -12.376 1.00 5.23 269 THR A CA 1
ATOM 2009 C C . THR A 1 303 ? -12.161 11.325 -12.541 1.00 5.45 269 THR A C 1
ATOM 2010 O O . THR A 1 303 ? -12.331 10.714 -13.617 1.00 4.45 269 THR A O 1
ATOM 2014 N N . HIS A 1 304 ? -11.582 10.758 -11.479 1.00 3.71 270 HIS A N 1
ATOM 2015 C CA . HIS A 1 304 ? -10.944 9.426 -11.558 1.00 4.34 270 HIS A CA 1
ATOM 2016 C C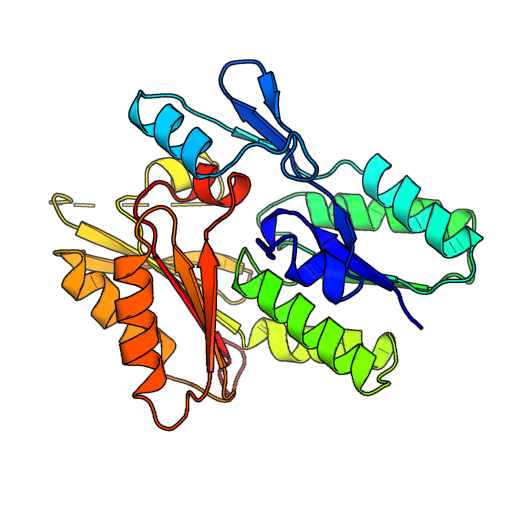 . HIS A 1 304 ? -11.840 8.305 -11.075 1.00 4.97 270 HIS A C 1
ATOM 2017 O O . HIS A 1 304 ? -11.808 7.203 -11.658 1.00 5.06 270 HIS A O 1
ATOM 2024 N N . VAL A 1 305 ? -12.633 8.565 -10.033 1.00 5.21 271 VAL A N 1
ATOM 2025 C CA . VAL A 1 305 ? -13.432 7.511 -9.399 1.00 5.83 271 VAL A CA 1
ATOM 2026 C C . VAL A 1 305 ? -14.849 7.390 -10.006 1.00 5.57 271 VAL A C 1
ATOM 2027 O O . VAL A 1 305 ? -15.475 6.305 -9.967 1.00 6.09 271 VAL A O 1
ATOM 2031 N N . GLY A 1 306 ? -15.339 8.512 -10.507 1.00 5.48 272 GLY A N 1
ATOM 2032 C CA . GLY A 1 306 ? -16.711 8.632 -11.056 1.00 6.99 272 GLY A CA 1
ATOM 2033 C C . GLY A 1 306 ? -17.815 8.877 -10.036 1.00 8.36 272 GLY A C 1
ATOM 2034 O O . GLY A 1 306 ? -17.564 8.972 -8.817 1.00 8.72 272 GLY A O 1
ATOM 2035 N N . PRO A 1 307 ? -19.046 8.970 -10.541 1.00 9.06 273 PRO A N 1
ATOM 2036 C CA . PRO A 1 307 ? -20.228 9.309 -9.761 1.00 10.12 273 PRO A CA 1
ATOM 2037 C C . PRO A 1 307 ? -20.646 8.223 -8.793 1.00 10.75 273 PRO A C 1
ATOM 2038 O O . PRO A 1 307 ? -20.307 7.040 -8.968 1.00 10.46 273 PRO A O 1
ATOM 2042 N N . ASN A 1 308 ? -21.350 8.671 -7.755 1.00 9.34 274 ASN A N 1
ATOM 2043 C CA . ASN A 1 308 ? -21.921 7.828 -6.721 1.00 10.02 274 ASN A CA 1
ATOM 2044 C C . ASN A 1 308 ? -20.880 7.094 -5.835 1.00 9.61 274 ASN A C 1
ATOM 2045 O O . ASN A 1 308 ? -21.215 6.161 -5.081 1.00 9.92 274 ASN A O 1
ATOM 2050 N N . THR A 1 309 ? -19.628 7.512 -5.949 1.00 8.32 275 THR A N 1
ATOM 2051 C CA . THR A 1 309 ? -18.570 7.041 -5.099 1.00 7.83 275 THR A CA 1
ATOM 2052 C C . THR A 1 309 ? -18.786 7.373 -3.622 1.00 7.35 275 THR A C 1
ATOM 2053 O O . THR A 1 309 ? -19.142 8.501 -3.228 1.00 7.83 275 THR A O 1
ATOM 2057 N N . LEU A 1 310 ? -18.605 6.346 -2.808 1.00 7.96 276 LEU A N 1
ATOM 2058 C CA . LEU A 1 310 ? -18.563 6.504 -1.343 1.00 8.15 276 LEU A CA 1
ATOM 2059 C C . LEU A 1 310 ? -17.230 5.979 -0.830 1.00 8.39 276 LEU A C 1
ATOM 2060 O O . LEU A 1 310 ? -16.657 5.013 -1.405 1.00 9.63 276 LEU A O 1
ATOM 2065 N N . ALA A 1 311 ? -16.722 6.632 0.220 1.00 7.16 277 ALA A N 1
ATOM 2066 C CA . ALA A 1 311 ? -15.474 6.203 0.852 1.00 6.04 277 ALA A CA 1
ATOM 2067 C C . ALA A 1 311 ? -15.538 6.359 2.366 1.00 5.98 277 ALA A C 1
ATOM 2068 O O . ALA A 1 311 ? -16.284 7.208 2.894 1.00 4.70 277 ALA A O 1
ATOM 2070 N N . VAL A 1 312 ? -14.790 5.479 3.034 1.00 6.39 278 VAL A N 1
ATOM 2071 C CA . VAL A 1 312 ? -14.634 5.455 4.505 1.00 5.62 278 VAL A CA 1
ATOM 2072 C C . VAL A 1 312 ? -13.137 5.317 4.821 1.00 6.51 278 VAL A C 1
ATOM 2073 O O . VAL A 1 312 ? -12.456 4.466 4.234 1.00 6.83 278 VAL A O 1
ATOM 2077 N N . PHE A 1 313 ? -12.668 6.186 5.722 1.00 6.06 279 PHE A N 1
ATOM 2078 C CA . PHE A 1 313 ? -11.265 6.253 6.167 1.00 6.00 279 PHE A CA 1
ATOM 2079 C C . PHE A 1 313 ? -11.218 6.046 7.650 1.00 6.49 279 PHE A C 1
ATOM 2080 O O . PHE A 1 313 ? -11.869 6.746 8.395 1.00 6.40 279 PHE A O 1
ATOM 2088 N N . THR A 1 314 ? -10.470 5.044 8.087 1.00 8.45 280 THR A N 1
ATOM 2089 C CA . THR A 1 314 ? -10.329 4.818 9.539 1.00 9.49 280 THR A CA 1
ATOM 2090 C C . THR A 1 314 ? -8.868 4.449 9.806 1.00 9.84 280 THR A C 1
ATOM 2091 O O . THR A 1 314 ? -8.175 4.049 8.890 1.00 10.55 280 THR A O 1
ATOM 2095 N N . ILE A 1 315 ? -8.442 4.539 11.059 1.00 10.77 281 ILE A N 1
ATOM 2096 C CA . ILE A 1 315 ? -7.043 4.289 11.459 1.00 12.03 281 ILE A CA 1
ATOM 2097 C C . ILE A 1 315 ? -6.989 3.046 12.367 1.00 12.77 281 ILE A C 1
ATOM 2098 O O . ILE A 1 315 ? -7.647 3.001 13.391 1.00 13.05 281 ILE A O 1
ATOM 2103 N N . GLY A 1 316 ? -6.229 2.035 11.954 1.00 14.95 282 GLY A N 1
ATOM 2104 C CA . GLY A 1 316 ? -6.088 0.816 12.718 1.00 17.45 282 GLY A CA 1
ATOM 2105 C C . GLY A 1 316 ? -4.954 0.899 13.735 1.00 19.36 282 GLY A C 1
ATOM 2106 O O . GLY A 1 316 ? -4.192 1.849 13.735 1.00 18.75 282 GLY A O 1
ATOM 2107 N N . LYS A 1 317 ? -4.844 -0.128 14.584 1.00 20.89 283 LYS A N 1
ATOM 2108 C CA . LYS A 1 317 ? -3.748 -0.248 15.548 1.00 21.74 283 LYS A CA 1
ATOM 2109 C C . LYS A 1 317 ? -2.407 -0.441 14.827 1.00 22.32 283 LYS A C 1
ATOM 2110 O O . LYS A 1 317 ? -1.371 0.143 15.214 1.00 23.04 283 LYS A O 1
ATOM 2116 N N . GLU A 1 318 ? -2.423 -1.264 13.785 1.00 22.46 284 GLU A N 1
ATOM 2117 C CA . GLU A 1 318 ? -1.206 -1.607 13.060 1.00 23.09 284 GLU A CA 1
ATOM 2118 C C . GLU A 1 318 ? -1.232 -1.143 11.602 1.00 22.79 284 GLU A C 1
ATOM 2119 O O . GLU A 1 318 ? -2.278 -0.770 11.070 1.00 22.41 284 GLU A O 1
ATOM 2125 N N . ALA A 1 319 ? -0.052 -1.153 10.996 1.00 22.10 285 ALA A N 1
ATOM 2126 C CA . ALA A 1 319 ? 0.153 -0.707 9.645 1.00 21.79 285 ALA A CA 1
ATOM 2127 C C . ALA A 1 319 ? -0.556 -1.682 8.716 1.00 21.74 285 ALA A C 1
ATOM 2128 O O . ALA A 1 319 ? -0.371 -2.911 8.816 1.00 21.47 285 ALA A O 1
ATOM 2130 N N . ARG A 1 320 ? -1.394 -1.142 7.840 1.00 20.99 286 ARG A N 1
ATOM 2131 C CA . ARG A 1 320 ? -2.157 -1.969 6.912 1.00 20.65 286 ARG A CA 1
ATOM 2132 C C . ARG A 1 320 ? -1.276 -2.778 5.955 1.00 20.99 286 ARG A C 1
ATOM 2133 O O . ARG A 1 320 ? -0.112 -2.474 5.685 1.00 21.29 286 ARG A O 1
#

InterPro domains:
  IPR003797 DegV [PF02645] (3-281)
  IPR003797 DegV [PS51482] (3-282)
  IPR003797 DegV [TIGR00762] (3-280)
  IPR043168 DegV, C-terminal domain [G3DSA:3.30.1180.10] (158-286)
  IPR050270 DegV domain-containing [PTHR33434] (1-284)

Foldseek 3Di:
DAAEEEELQQQDDPVCCVVLRYHYHWKWKAWPNDTATCDDPRHDFLVNLQVSVVVPIQMAIAAGALVVLLVVLQVQLVVVHAYEYLYEAVLQHCNQVSNVVSVVVNCVVRVPHHYHYDRLLDGHNLSNVLSVVLSVCVVVVHDPVRSSVVSVAFSLQKKKKKKALDQVLQVVRPQAVLVQWIWIWIQDSSSRIDTDDTDNHDVRSLVVQLCVQPVFAPAQEKEKEFSPDVVVSVVSQVSQCVPPSHPYYHYGYRGSNVCSRRDHGMMMMMHGGPDRD

B-factor: mean 12.23, std 6.27, range [2.0, 35.4]

Nearest PDB structures (foldseek):
  3pl5-assembly1_A  TM=1.004E+00  e=9.442E-63  Streptococcus mutans UA159
  1pzx-assembly1_A  TM=9.536E-01  e=2.956E-31  Geobacillus stearothermophilus
  1pzx-assembly2_B  TM=9.523E-01  e=8.010E-31  Geobacillus stearothermophilus
  4x9x-assembly1_A  TM=9.029E-01  e=1.249E-27  Staphylococcus aureus subsp. aureus MW2
  3nyi-assembly1_A  TM=8.993E-01  e=1.513E-25  Eubacterium ventriosum ATCC 27560

Solvent-accessible surface area: 12398 Å² total; per-residue (Å²): 144,3,24,0,0,0,1,17,0,0,16,20,53,81,71,53,14,155,146,35,88,6,58,38,29,3,5,19,0,52,5,98,87,99,79,62,83,8,50,34,143,118,94,11,56,16,172,40,0,11,98,84,15,94,94,42,17,116,1,78,32,44,73,0,72,43,31,57,0,40,70,18,0,72,93,0,11,116,94,71,72,60,0,0,0,0,0,12,0,42,77,18,12,33,0,51,78,10,0,26,95,0,52,84,74,0,56,142,88,72,89,168,30,36,10,46,14,2,40,6,48,2,10,8,0,0,0,0,21,0,0,27,14,0,3,93,0,43,135,108,63,82,52,13,140,88,0,60,99,56,1,89,81,8,6,62,48,6,35,8,12,14,3,1,35,74,42,106,21,4,109,67,20,60,97,59,120,134,119,82,22,26,5,0,0,48,7,34,68,64,0,132,15,45,50,52,22,101,10,146,9,76,114,92,0,6,126,23,0,10,143,90,1,40,87,45,14,54,51,66,12,0,2,0,0,38,10,77,54,63,119,8,1,73,65,0,59,107,88,1,73,83,48,150,133,3,129,76,18,40,54,5,73,4,13,15,10,18,0,3,24,17,1,42,42,2,1,3,0,2,2,6,0,152,110,62,48

Sequence (277 aa):
TFKILTDSTADLPEESWTQENDVQVLGLTVQLDGITYETVGPDRLTSRVLLEKIAAGSKPTTSQVNVGQFESYFRQSAENGQEVLYIAFSSVLSGTYQSAVMARDIVLEEYPQQASIEIVDTLAATGGEGYLAMLAAQAREEGKSLKETKELILDVGPRLRTFFLVDNLYHLMRGGRLSLVNIKPLLWLDASGKLVPIAKLRGRKKGMKEMLKRATADVAHDTAVVAYANDSEAAENLKEQLLANEKIKNVVTLPLGPVISTHVGPNTLAVFTIGKEAR

Secondary structure (DSSP, 8-state):
--EEEEEGGG---HHHHHHHTEEEEPPEEEETTEEEESSSTT---HHHHHHHHHTT---EEEPPPHHHHHHHHHHHHHTT--EEEEE--TTT-THHHHHHHHHHHHHHH-TT--EEEEE----HHHHHHHHHHHHHHHHTT--HHHHHHHHHHHGGGEEEEEE-S-SHHHHHHT----TTEEEEEEE-TTS-EEEEEEEESHHHHHHHHHHHHTSS--SSEEEEEESS-HHHHHHHHHHHHTSTT--EEEEEEPPHHHHHHH-TT-EEEEEE-SS--

Radius of gyration: 18.32 Å; Cα contacts (8 Å, |Δi|>4): 594; chains: 1; bounding box: 48×45×45 Å